Protein AF-A0A4Q2M723-F1 (afdb_monomer)

Nearest PDB structures (foldseek):
  4akr-assembly2_D  TM=3.203E-01  e=2.629E+00  Dictyostelium discoideum AX2

Foldseek 3Di:
DVVVVVVVVVVVVLLVVQVVVLVVVVWDWDQWAAAPDVLQCQQFAAADDPQWGKDWGIWGGWTWDDDPNWTKIKTKTKTFTWDADPVRFIKTFIDIKIKMKTFAPFAFAKKKWDFQLQPPVNRRHDFAQFADADPLAADPRTTIHHQDNVLVVQLRDNQLNVLVVPQDGQWMWIRALRMIMTIRDPDPHPVSRNSRSVSRSSNSVSRDPVRGNPDDSVLRRFSWHFDQDPVGTDTDNPPGPPPQDAPLQQSNVPNSSCVSVDDSMDGGDPVSRDRDDPPDVVNDPDFDWDDDPPDTDGDDDDDD

Sequence (304 aa):
MLFGKRRRAAQARERQSTRETFVARGWRWEDAAPPPDMEISEAAMRARRGHRAIWPTGMSEVASGTAHGYAATAARLVGYEFTTTNTGTPLGRRVETNLVWLRLPQSLPEIRFGDATLPDRADAGVRLPPLDRSPAGPSERWSVEGFIPDFARDLLTPGFVAALETAPERTPVVIRDGVILTYGAESLDVAAVDARLDLLATLLGRVPADAWGRADALVAGTGVSPHMASDGPALRLDERIVERDWKGFGLQKVDWRETPTAQTAVVLKHREAMDVWPTTPDDAPGLSIDLQVGGIAITRPKKR

pLDDT: mean 76.76, std 21.35, range [25.61, 98.31]

Solvent-accessible surface area (backbone atoms only — not comparable to full-atom values): 17054 Å² total; per-residue (Å²): 120,66,67,68,50,52,52,52,54,48,52,52,50,52,51,48,53,35,49,52,52,41,45,74,72,71,26,50,76,35,66,43,38,64,51,65,62,65,56,62,36,33,55,53,41,28,28,86,76,69,94,34,49,31,45,66,44,7,20,18,64,32,39,38,42,75,51,98,90,25,52,30,40,35,31,32,43,32,25,29,31,44,48,60,47,100,84,68,49,41,29,30,38,54,45,74,42,28,36,39,36,33,52,47,96,53,22,41,60,37,36,34,37,43,34,65,71,33,53,77,91,71,58,27,30,58,80,56,52,78,44,86,79,53,96,72,45,68,58,91,55,48,47,50,20,34,83,52,67,67,58,52,60,63,42,45,35,70,68,24,37,57,50,55,70,68,53,66,82,22,48,32,35,37,34,39,52,41,28,41,35,36,31,60,44,96,57,82,44,61,67,57,48,49,57,50,51,53,47,53,50,50,42,59,73,36,50,50,81,84,54,53,60,76,28,57,50,78,51,20,47,45,56,44,49,77,44,80,49,101,89,42,88,40,74,43,77,88,54,38,76,74,64,101,63,62,65,49,65,47,52,71,74,54,54,22,78,46,39,70,72,55,61,70,56,45,84,37,54,71,84,30,70,45,69,68,72,79,77,54,74,84,78,43,100,66,90,70,80,60,84,52,97,88,55,84,62,85,75,80,89,81,89,128

Secondary structure (DSSP, 8-state):
-HHHHHHHHHHHHHHHHHHHHHHHTT-EEEEEEPPP-HHHHHHHS---SSS--EEEEEEEEEEEEEETTEEEEEEEEEEEEEEE-TT--EEEEEEEEEEEEEE-SS----EEEEETTS-TTT--SPPPPBPP--TTS--TTEEEEES-HHHHHHH--HHHHHHHHTSPSS--EEEETTEEEEEEES---HHHHHHHHHHHHHHHTTS-GGGTT-S-TTTTTTT-EEEEETTEEEEEGGG-SS-S----GGGGGS-GGGGGG--SEEE--GGGSS--PPPPGGGSSS---EEETTEEE--PPPP-

Organism: NCBI:txid592376

Structure (mmCIF, N/CA/C/O backbone):
data_AF-A0A4Q2M723-F1
#
_entry.id   AF-A0A4Q2M723-F1
#
loop_
_atom_site.group_PDB
_atom_site.id
_atom_site.type_symbol
_atom_site.label_atom_id
_atom_site.label_alt_id
_atom_site.label_comp_id
_atom_site.label_asym_id
_atom_site.label_entity_id
_atom_site.label_seq_id
_atom_site.pdbx_PDB_ins_code
_atom_site.Cartn_x
_atom_site.Cartn_y
_atom_site.Cartn_z
_atom_site.occupancy
_atom_site.B_iso_or_equiv
_atom_site.auth_seq_id
_atom_site.auth_comp_id
_atom_site.auth_asym_id
_atom_site.auth_atom_id
_atom_site.pdbx_PDB_model_num
ATOM 1 N N . MET A 1 1 ? 34.589 -5.630 -8.370 1.00 57.75 1 MET A N 1
ATOM 2 C CA . MET A 1 1 ? 33.640 -6.757 -8.581 1.00 57.75 1 MET A CA 1
ATOM 3 C C . MET A 1 1 ? 33.318 -7.585 -7.322 1.00 57.75 1 MET A C 1
ATOM 5 O O . MET A 1 1 ? 32.275 -8.229 -7.308 1.00 57.75 1 MET A O 1
ATOM 9 N N . LEU A 1 2 ? 34.144 -7.581 -6.261 1.00 61.16 2 LEU A N 1
ATOM 10 C CA . LEU A 1 2 ? 33.945 -8.425 -5.064 1.00 61.16 2 LEU A CA 1
ATOM 11 C C . LEU A 1 2 ? 32.798 -7.954 -4.137 1.00 61.16 2 LEU A C 1
ATOM 13 O O . LEU A 1 2 ? 32.011 -8.773 -3.665 1.00 61.16 2 LEU A O 1
ATOM 17 N N . PHE A 1 3 ? 32.641 -6.639 -3.942 1.00 59.78 3 PHE A N 1
ATOM 18 C CA . PHE A 1 3 ? 31.601 -6.050 -3.079 1.00 59.78 3 PHE A CA 1
ATOM 19 C C . PHE A 1 3 ? 30.171 -6.320 -3.573 1.00 59.78 3 PHE A C 1
ATOM 21 O O . PHE A 1 3 ? 29.310 -6.717 -2.794 1.00 59.78 3 PHE A O 1
ATOM 28 N N . GLY A 1 4 ? 29.926 -6.209 -4.883 1.00 68.62 4 GLY A N 1
ATOM 29 C CA . GLY A 1 4 ? 28.611 -6.492 -5.472 1.00 68.62 4 GLY A CA 1
ATOM 30 C C . GLY A 1 4 ? 28.227 -7.977 -5.468 1.00 68.62 4 GLY A C 1
ATOM 31 O O . GLY A 1 4 ? 27.044 -8.303 -5.487 1.00 68.62 4 GLY A O 1
ATOM 32 N N . LYS A 1 5 ? 29.200 -8.900 -5.431 1.00 75.69 5 LYS A N 1
ATOM 33 C CA . LYS A 1 5 ? 28.926 -10.336 -5.234 1.00 75.69 5 LYS A CA 1
ATOM 34 C C . LYS A 1 5 ? 28.563 -10.628 -3.775 1.00 75.69 5 LYS A C 1
ATOM 36 O O . LYS A 1 5 ? 27.580 -11.315 -3.531 1.00 75.69 5 LYS A O 1
ATOM 41 N N . ARG A 1 6 ? 29.302 -10.050 -2.818 1.00 75.50 6 ARG A N 1
ATOM 42 C CA . ARG A 1 6 ? 29.025 -10.194 -1.378 1.00 75.50 6 ARG A CA 1
ATOM 43 C C . ARG A 1 6 ? 27.659 -9.627 -0.985 1.00 75.50 6 ARG A C 1
ATOM 45 O O . ARG A 1 6 ? 26.914 -10.311 -0.299 1.00 75.50 6 ARG A O 1
ATOM 52 N N . ARG A 1 7 ? 27.301 -8.435 -1.478 1.00 78.00 7 ARG A N 1
ATOM 53 C CA . ARG A 1 7 ? 25.987 -7.820 -1.220 1.00 78.00 7 ARG A CA 1
ATOM 54 C C . ARG A 1 7 ? 24.831 -8.673 -1.749 1.00 78.00 7 ARG A C 1
ATOM 56 O O . ARG A 1 7 ? 23.881 -8.910 -1.018 1.00 78.00 7 ARG A O 1
ATOM 63 N N . ARG A 1 8 ? 24.940 -9.191 -2.978 1.00 78.31 8 ARG A N 1
ATOM 64 C CA . ARG A 1 8 ? 23.922 -10.087 -3.556 1.00 78.31 8 ARG A CA 1
ATOM 65 C C . ARG A 1 8 ? 23.791 -11.399 -2.785 1.00 78.31 8 ARG A C 1
ATOM 67 O O . ARG A 1 8 ? 22.681 -11.859 -2.563 1.00 78.31 8 ARG A O 1
ATOM 74 N N . ALA A 1 9 ? 24.908 -11.981 -2.345 1.00 81.31 9 ALA A N 1
ATOM 75 C CA . ALA A 1 9 ? 24.884 -13.185 -1.519 1.00 81.31 9 ALA A CA 1
ATOM 76 C C . ALA A 1 9 ? 24.251 -12.935 -0.138 1.00 81.31 9 ALA A C 1
ATOM 78 O O . ALA A 1 9 ? 23.531 -13.794 0.356 1.00 81.31 9 ALA A O 1
ATOM 79 N N . ALA A 1 10 ? 24.493 -11.768 0.470 1.00 83.19 10 ALA A N 1
ATOM 80 C CA . ALA A 1 10 ? 23.855 -11.377 1.726 1.00 83.19 10 ALA A CA 1
ATOM 81 C C . ALA A 1 10 ? 22.336 -11.211 1.558 1.00 83.19 10 ALA A C 1
ATOM 83 O O . ALA A 1 10 ? 21.587 -11.841 2.293 1.00 83.19 10 ALA A O 1
ATOM 84 N N . GLN A 1 11 ? 21.893 -10.481 0.529 1.00 82.81 11 GLN A N 1
ATOM 85 C CA . GLN A 1 11 ? 20.468 -10.320 0.208 1.00 82.81 11 GLN A CA 1
ATOM 86 C C . GLN A 1 11 ? 19.779 -11.660 -0.088 1.00 82.81 11 GLN A C 1
ATOM 88 O O . GLN A 1 11 ? 18.659 -11.891 0.347 1.00 82.81 11 GLN A O 1
ATOM 93 N N . ALA A 1 12 ? 20.454 -12.575 -0.792 1.00 84.75 12 ALA A N 1
ATOM 94 C CA . ALA A 1 12 ? 19.918 -13.910 -1.048 1.00 84.75 12 ALA A CA 1
ATOM 95 C C . ALA A 1 12 ? 19.750 -14.731 0.244 1.00 84.75 12 ALA A C 1
ATOM 97 O O . ALA A 1 12 ? 18.755 -15.435 0.390 1.00 84.75 12 ALA A O 1
ATOM 98 N N . ARG A 1 13 ? 20.697 -14.630 1.189 1.00 87.06 13 ARG A N 1
ATOM 99 C CA . ARG A 1 13 ? 20.597 -15.293 2.501 1.00 87.06 13 ARG A CA 1
ATOM 100 C C . ARG A 1 13 ? 19.489 -14.700 3.360 1.00 87.06 13 ARG A C 1
ATOM 102 O O . ARG A 1 13 ? 18.746 -15.451 3.975 1.00 87.06 13 ARG A O 1
ATOM 109 N N . GLU A 1 14 ? 19.381 -13.378 3.383 1.00 86.25 14 GLU A N 1
ATOM 110 C CA . GLU A 1 14 ? 18.323 -12.667 4.098 1.00 86.25 14 GLU A CA 1
ATOM 111 C C . GLU A 1 14 ? 16.947 -13.074 3.566 1.00 86.25 14 GLU A C 1
ATOM 113 O O . GLU A 1 14 ? 16.116 -13.557 4.327 1.00 86.25 14 GLU A O 1
ATOM 118 N N . ARG A 1 15 ? 16.757 -13.033 2.242 1.00 88.38 15 ARG A N 1
ATOM 119 C CA . ARG A 1 15 ? 15.538 -13.521 1.586 1.00 88.38 15 ARG A CA 1
ATOM 120 C C . ARG A 1 15 ? 15.226 -14.976 1.938 1.00 88.38 15 ARG A C 1
ATOM 122 O O . ARG A 1 15 ? 14.072 -15.301 2.204 1.00 88.38 15 ARG A O 1
ATOM 129 N N . GLN A 1 16 ? 16.232 -15.851 1.930 1.00 91.00 16 GLN A N 1
ATOM 130 C CA . GLN A 1 16 ? 16.051 -17.260 2.282 1.00 91.00 16 GLN A CA 1
ATOM 131 C C . GLN A 1 16 ? 15.599 -17.422 3.743 1.00 91.00 16 GLN A C 1
ATOM 133 O O . GLN A 1 16 ? 14.652 -18.158 4.003 1.00 91.00 16 GLN A O 1
ATOM 138 N N . SER A 1 17 ? 16.208 -16.686 4.676 1.00 91.75 17 SER A N 1
ATOM 139 C CA . SER A 1 17 ? 15.820 -16.690 6.093 1.00 91.75 17 SER A CA 1
ATOM 140 C C . SER A 1 17 ? 14.400 -16.155 6.306 1.00 91.75 17 SER A C 1
ATOM 142 O O . SER A 1 17 ? 13.632 -16.717 7.090 1.00 91.75 17 SER A O 1
ATOM 144 N N . THR A 1 18 ? 14.027 -15.088 5.597 1.00 93.44 18 THR A N 1
ATOM 145 C CA . THR A 1 18 ? 12.671 -14.528 5.616 1.00 93.44 18 THR A CA 1
ATOM 146 C C . THR A 1 18 ? 11.655 -15.553 5.117 1.00 93.44 18 THR A C 1
ATOM 148 O O . THR A 1 18 ? 10.667 -15.828 5.801 1.00 93.44 18 THR A O 1
ATOM 151 N N . ARG A 1 19 ? 11.931 -16.191 3.971 1.00 95.44 19 ARG A N 1
ATOM 152 C CA . ARG A 1 19 ? 11.106 -17.269 3.411 1.00 95.44 19 ARG A CA 1
ATOM 153 C C . ARG A 1 19 ? 10.911 -18.404 4.410 1.00 95.44 19 ARG A C 1
ATOM 155 O O . ARG A 1 19 ? 9.780 -18.815 4.644 1.00 95.44 19 ARG A O 1
ATOM 162 N N . GLU A 1 20 ? 11.998 -18.919 4.980 1.00 95.81 20 GLU A N 1
ATOM 163 C CA . GLU A 1 20 ? 11.953 -20.029 5.939 1.00 95.81 20 GLU A CA 1
ATOM 164 C C . GLU A 1 20 ? 11.085 -19.687 7.150 1.00 95.81 20 GLU A C 1
ATOM 166 O O . GLU A 1 20 ? 10.271 -20.506 7.573 1.00 95.81 20 GLU A O 1
ATOM 171 N N . THR A 1 21 ? 11.184 -18.454 7.648 1.00 95.69 21 THR A N 1
ATOM 172 C CA . THR A 1 21 ? 10.389 -17.994 8.791 1.00 95.69 21 THR A CA 1
ATOM 173 C C . THR A 1 21 ? 8.899 -17.900 8.455 1.00 95.69 21 THR A C 1
ATOM 175 O O . THR A 1 21 ? 8.074 -18.399 9.219 1.00 95.69 21 THR A O 1
ATOM 178 N N . PHE A 1 22 ? 8.527 -17.319 7.309 1.00 96.50 22 PHE A N 1
ATOM 179 C CA . PHE A 1 22 ? 7.120 -17.254 6.893 1.00 96.50 22 PHE A CA 1
ATOM 180 C C . PHE A 1 22 ? 6.529 -18.644 6.644 1.00 96.50 22 PHE A C 1
ATOM 182 O O . PHE A 1 22 ? 5.441 -18.946 7.135 1.00 96.50 22 PHE A O 1
ATOM 189 N N . VAL A 1 23 ? 7.264 -19.523 5.959 1.00 96.75 23 VAL A N 1
ATOM 190 C CA . VAL A 1 23 ? 6.821 -20.903 5.714 1.00 96.75 23 VAL A CA 1
ATOM 191 C C . VAL A 1 23 ? 6.661 -21.672 7.030 1.00 96.75 23 VAL A C 1
ATOM 193 O O . VAL A 1 23 ? 5.662 -22.367 7.206 1.00 96.75 23 VAL A O 1
ATOM 196 N N . ALA A 1 24 ? 7.579 -21.507 7.989 1.00 96.25 24 ALA A N 1
ATOM 197 C CA . ALA A 1 24 ? 7.466 -22.120 9.315 1.00 96.25 24 ALA A CA 1
ATOM 198 C C . ALA A 1 24 ? 6.237 -21.627 10.103 1.00 96.25 24 ALA A C 1
ATOM 200 O O . ALA A 1 24 ? 5.675 -22.376 10.898 1.00 96.25 24 ALA A O 1
ATOM 201 N N . ARG A 1 25 ? 5.783 -20.391 9.851 1.00 94.62 25 ARG A N 1
ATOM 202 C CA . ARG A 1 25 ? 4.540 -19.817 10.399 1.00 94.62 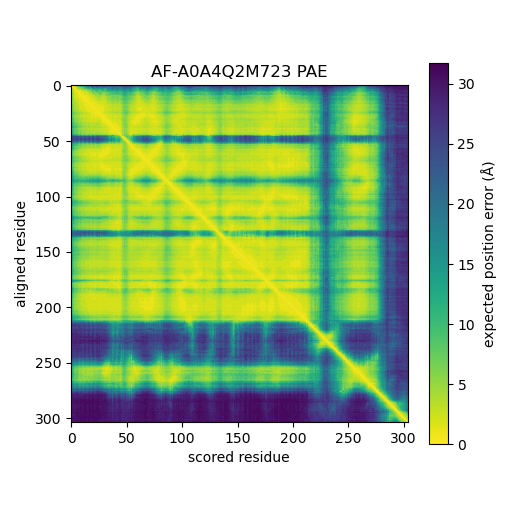25 ARG A CA 1
ATOM 203 C C . ARG A 1 25 ? 3.277 -20.255 9.640 1.00 94.62 25 ARG A C 1
ATOM 205 O O . ARG A 1 25 ? 2.190 -19.773 9.943 1.00 94.62 25 ARG A O 1
ATOM 212 N N . GLY A 1 26 ? 3.401 -21.134 8.644 1.00 96.38 26 GLY A N 1
ATOM 213 C CA . GLY A 1 26 ? 2.284 -21.611 7.827 1.00 96.38 26 GLY A CA 1
ATOM 214 C C . GLY A 1 26 ? 1.837 -20.639 6.732 1.00 96.38 26 GLY A C 1
ATOM 215 O O . GLY A 1 26 ? 0.770 -20.832 6.152 1.00 96.38 26 GLY A O 1
ATOM 216 N N . TRP A 1 27 ? 2.621 -19.599 6.435 1.00 98.00 27 TRP A N 1
ATOM 217 C CA . TRP A 1 27 ? 2.332 -18.692 5.326 1.00 98.00 27 TRP A CA 1
ATOM 218 C C . TRP A 1 27 ? 2.780 -19.306 3.998 1.00 98.00 27 TRP A C 1
ATOM 220 O O . TRP A 1 27 ? 3.786 -20.016 3.915 1.00 98.00 27 TRP A O 1
ATOM 230 N N . ARG A 1 28 ? 2.049 -18.992 2.929 1.00 97.81 28 ARG A N 1
ATOM 231 C CA . ARG A 1 28 ? 2.458 -19.296 1.558 1.00 97.81 28 ARG A CA 1
ATOM 232 C C . ARG A 1 28 ? 3.523 -18.296 1.133 1.00 97.81 28 ARG A C 1
ATOM 234 O O . ARG A 1 28 ? 3.339 -17.095 1.299 1.00 97.81 28 ARG A O 1
ATOM 241 N N . TRP A 1 29 ? 4.601 -18.802 0.544 1.00 97.25 29 TRP A N 1
ATOM 242 C CA . TRP A 1 29 ? 5.652 -17.987 -0.054 1.00 97.25 29 TRP A CA 1
ATOM 243 C C . TRP A 1 29 ? 5.719 -18.215 -1.561 1.00 97.25 29 TRP A C 1
ATOM 245 O O . TRP A 1 29 ? 5.812 -19.360 -2.010 1.00 97.25 29 TRP A O 1
ATOM 255 N N . GLU A 1 30 ? 5.751 -17.131 -2.328 1.00 96.62 30 GLU A N 1
ATOM 256 C CA . GLU A 1 30 ? 5.977 -17.148 -3.768 1.00 96.62 30 GLU A CA 1
ATOM 257 C C . GLU A 1 30 ? 7.141 -16.237 -4.130 1.00 96.62 30 GLU A C 1
ATOM 259 O O . GLU A 1 30 ? 7.221 -15.073 -3.732 1.00 96.62 30 GLU A O 1
ATOM 264 N N . ASP A 1 31 ? 8.067 -16.771 -4.922 1.00 94.25 31 ASP A N 1
ATOM 265 C CA . ASP A 1 31 ? 9.214 -15.990 -5.362 1.00 94.25 31 ASP A CA 1
ATOM 266 C C . ASP A 1 31 ? 8.805 -14.890 -6.348 1.00 94.25 31 ASP A C 1
ATOM 268 O O . ASP A 1 31 ? 9.418 -13.823 -6.314 1.00 94.25 31 ASP A O 1
ATOM 272 N N . ALA A 1 32 ? 7.769 -15.136 -7.156 1.00 94.69 32 ALA A N 1
ATOM 273 C CA . ALA A 1 32 ? 7.156 -14.203 -8.094 1.00 94.69 32 ALA A CA 1
ATOM 274 C C . ALA A 1 32 ? 5.635 -14.404 -8.138 1.00 94.69 32 ALA A C 1
ATOM 276 O O . ALA A 1 32 ? 5.170 -15.541 -8.045 1.00 94.69 32 ALA A O 1
ATOM 277 N N . ALA A 1 33 ? 4.893 -13.324 -8.365 1.00 94.31 33 ALA A N 1
ATOM 278 C CA . ALA A 1 33 ? 3.452 -13.336 -8.607 1.00 94.31 33 ALA A CA 1
ATOM 279 C C . ALA A 1 33 ? 3.081 -12.247 -9.635 1.00 94.31 33 ALA A C 1
ATOM 281 O O . ALA A 1 33 ? 3.858 -11.301 -9.825 1.00 94.31 33 ALA A O 1
ATOM 282 N N . PRO A 1 34 ? 1.918 -12.345 -10.309 1.00 90.00 34 PRO A N 1
ATOM 283 C CA . PRO A 1 34 ? 1.395 -11.238 -11.111 1.00 90.00 34 PRO A CA 1
ATOM 284 C C . PRO A 1 34 ? 1.237 -9.958 -10.267 1.00 90.00 34 PRO A C 1
ATOM 286 O O . PRO A 1 34 ? 1.263 -10.029 -9.035 1.00 90.00 34 PRO A O 1
ATOM 289 N N . PRO A 1 35 ? 1.095 -8.775 -10.894 1.00 87.00 35 PRO A N 1
ATOM 290 C CA . PRO A 1 35 ? 0.785 -7.559 -10.148 1.00 87.00 35 PRO A CA 1
ATOM 291 C C . PRO A 1 35 ? -0.525 -7.749 -9.363 1.00 87.00 35 PRO A C 1
ATOM 293 O O . PRO A 1 35 ? -1.395 -8.498 -9.820 1.00 87.00 35 PRO A O 1
ATOM 296 N N . PRO A 1 36 ? -0.669 -7.112 -8.186 1.00 85.19 36 PRO A N 1
ATOM 297 C CA . PRO A 1 36 ? -1.907 -7.191 -7.428 1.00 85.19 36 PRO A CA 1
ATOM 298 C C . PRO A 1 36 ? -3.018 -6.449 -8.178 1.00 85.19 36 PRO A C 1
ATOM 300 O O . PRO A 1 36 ? -2.753 -5.746 -9.162 1.00 85.19 36 PRO A O 1
ATOM 303 N N . ASP A 1 37 ? -4.243 -6.564 -7.665 1.00 81.00 37 ASP A N 1
ATOM 304 C CA . ASP A 1 37 ? -5.392 -5.793 -8.139 1.00 81.00 37 ASP A CA 1
ATOM 305 C C . ASP A 1 37 ? -5.011 -4.314 -8.322 1.00 81.00 37 ASP A C 1
ATOM 307 O O . ASP A 1 37 ? -4.172 -3.758 -7.594 1.00 81.00 37 ASP A O 1
ATOM 311 N N . MET A 1 38 ? -5.569 -3.689 -9.357 1.00 75.62 38 MET A N 1
ATOM 312 C CA . MET A 1 38 ? -5.108 -2.384 -9.825 1.00 75.62 38 MET A CA 1
ATOM 313 C C . MET A 1 38 ? -5.221 -1.318 -8.731 1.00 75.62 38 MET A C 1
ATOM 315 O O . MET A 1 38 ? -4.374 -0.443 -8.632 1.00 75.62 38 MET A O 1
ATOM 319 N N . GLU A 1 39 ? -6.206 -1.436 -7.859 1.00 78.44 39 GLU A N 1
ATOM 320 C CA . GLU A 1 39 ? -6.482 -0.557 -6.735 1.00 78.44 39 GLU A CA 1
ATOM 321 C C . GLU A 1 39 ? -5.338 -0.582 -5.701 1.00 78.44 39 GLU A C 1
ATOM 323 O O . GLU A 1 39 ? -4.893 0.472 -5.239 1.00 78.44 39 GLU A O 1
ATOM 328 N N . ILE A 1 40 ? -4.778 -1.763 -5.409 1.00 85.88 40 ILE A N 1
ATOM 329 C CA . ILE A 1 40 ? -3.596 -1.937 -4.541 1.00 85.88 40 ILE A CA 1
ATOM 330 C C . ILE A 1 40 ? -2.350 -1.387 -5.240 1.00 85.88 40 ILE A C 1
ATOM 332 O O . ILE A 1 40 ? -1.544 -0.669 -4.640 1.00 85.88 40 ILE A O 1
ATOM 336 N N . SER A 1 41 ? -2.207 -1.712 -6.525 1.00 84.56 41 SER A N 1
ATOM 337 C CA . SER A 1 41 ? -1.121 -1.227 -7.375 1.00 84.56 41 SER A CA 1
ATOM 338 C C . SER A 1 41 ? -1.072 0.303 -7.404 1.00 84.56 41 SER A C 1
ATOM 340 O O . SER A 1 41 ? -0.025 0.894 -7.173 1.00 84.56 41 SER A O 1
ATOM 342 N N . GLU A 1 42 ? -2.208 0.960 -7.618 1.00 80.56 42 GLU A N 1
ATOM 343 C CA . GLU A 1 42 ? -2.336 2.415 -7.669 1.00 80.56 42 GLU A CA 1
ATOM 344 C C . GLU A 1 42 ? -2.097 3.089 -6.324 1.00 80.56 42 GLU A C 1
ATOM 346 O O . GLU A 1 42 ? -1.451 4.138 -6.262 1.00 80.56 42 GLU A O 1
ATOM 351 N N . ALA A 1 43 ? -2.598 2.492 -5.243 1.00 85.12 43 ALA A N 1
ATOM 352 C CA . ALA A 1 43 ? -2.404 3.024 -3.904 1.00 85.12 43 ALA A CA 1
ATOM 353 C C . ALA A 1 43 ? -0.915 3.138 -3.538 1.00 85.12 43 ALA A C 1
ATOM 355 O O . ALA A 1 43 ? -0.533 4.087 -2.858 1.00 85.12 43 ALA A O 1
ATOM 356 N N . ALA A 1 44 ? -0.070 2.216 -4.019 1.00 89.00 44 ALA A N 1
ATOM 357 C CA . ALA A 1 44 ? 1.352 2.165 -3.674 1.00 89.00 44 ALA A CA 1
ATOM 358 C C . ALA A 1 44 ? 2.314 2.628 -4.788 1.00 89.00 44 ALA A C 1
ATOM 360 O O . ALA A 1 44 ? 3.413 3.101 -4.489 1.00 89.00 44 ALA A O 1
ATOM 361 N N . MET A 1 45 ? 1.959 2.453 -6.066 1.00 85.75 45 MET A N 1
ATOM 362 C CA . MET A 1 45 ? 2.879 2.605 -7.198 1.00 85.75 45 MET A CA 1
ATOM 363 C C . MET A 1 45 ? 2.160 2.902 -8.527 1.00 85.75 45 MET A C 1
ATOM 365 O O . MET A 1 45 ? 1.882 2.010 -9.328 1.00 85.75 45 MET A O 1
ATOM 369 N N . ARG A 1 46 ? 1.952 4.189 -8.811 1.00 70.62 46 ARG A N 1
ATOM 370 C CA . ARG A 1 46 ? 1.516 4.690 -10.130 1.00 70.62 46 ARG A CA 1
ATOM 371 C C . ARG A 1 46 ? 2.151 6.026 -10.529 1.00 70.62 46 ARG A C 1
ATOM 373 O O . ARG A 1 46 ? 2.398 6.229 -11.710 1.00 70.62 46 ARG A O 1
ATOM 380 N N . ALA A 1 47 ? 2.425 6.879 -9.537 1.00 58.94 47 ALA A N 1
ATOM 381 C CA . ALA A 1 47 ? 2.946 8.251 -9.564 1.00 58.94 47 ALA A CA 1
ATOM 382 C C . ALA A 1 47 ? 2.388 9.186 -10.659 1.00 58.94 47 ALA A C 1
ATOM 384 O O . ALA A 1 47 ? 2.661 9.060 -11.845 1.00 58.94 47 ALA A O 1
ATOM 385 N N . ARG A 1 48 ? 1.671 10.221 -10.203 1.00 52.50 48 ARG A N 1
ATOM 386 C CA . ARG A 1 48 ? 0.896 11.186 -11.004 1.00 52.50 48 ARG A CA 1
ATOM 387 C C . ARG A 1 48 ? 1.585 12.556 -11.197 1.00 52.50 48 ARG A C 1
ATOM 389 O O . ARG A 1 48 ? 0.930 13.546 -11.504 1.00 52.50 48 ARG A O 1
ATOM 396 N N . ARG A 1 49 ? 2.901 12.669 -10.954 1.00 41.03 49 ARG A N 1
ATOM 397 C CA . ARG A 1 49 ? 3.650 13.941 -11.104 1.00 41.03 49 ARG A CA 1
ATOM 398 C C . ARG A 1 49 ? 4.371 13.998 -12.458 1.00 41.03 49 ARG A C 1
ATOM 400 O O . ARG A 1 49 ? 5.488 13.505 -12.601 1.00 41.03 49 ARG A O 1
ATOM 407 N N . GLY A 1 50 ? 3.751 14.671 -13.429 1.00 47.59 50 GLY A N 1
ATOM 408 C CA . GLY A 1 50 ? 4.295 14.867 -14.780 1.00 47.59 50 GLY A CA 1
ATOM 409 C C . GLY A 1 50 ? 4.206 13.613 -15.659 1.00 47.59 50 GLY A C 1
ATOM 410 O O . GLY A 1 50 ? 3.539 12.651 -15.307 1.00 47.59 50 GLY A O 1
ATOM 411 N N . HIS A 1 51 ? 4.901 13.609 -16.801 1.00 49.38 51 HIS A N 1
ATOM 412 C CA . HIS A 1 51 ? 4.901 12.523 -17.803 1.00 49.38 51 HIS A CA 1
ATOM 413 C C . HIS A 1 51 ? 5.569 11.200 -17.342 1.00 49.38 51 HIS A C 1
ATOM 415 O O . HIS A 1 51 ? 6.190 10.512 -18.150 1.00 49.38 51 HIS A O 1
ATOM 421 N N . ARG A 1 52 ? 5.532 10.858 -16.048 1.00 63.66 52 ARG A N 1
ATOM 422 C CA . ARG A 1 52 ? 6.278 9.736 -15.452 1.00 63.66 52 ARG A CA 1
ATOM 423 C C . ARG A 1 52 ? 5.357 8.678 -14.856 1.00 63.66 52 ARG A C 1
ATOM 425 O O . ARG A 1 52 ? 5.416 8.391 -13.665 1.00 63.66 52 ARG A O 1
ATOM 432 N N . ALA A 1 53 ? 4.516 8.097 -15.703 1.00 71.88 53 ALA A N 1
ATOM 433 C CA . ALA A 1 53 ? 3.692 6.965 -15.313 1.00 71.88 53 ALA A CA 1
ATOM 434 C C . ALA A 1 53 ? 4.570 5.776 -14.884 1.00 71.88 53 ALA A C 1
ATOM 436 O O . ALA A 1 53 ? 5.561 5.451 -15.552 1.00 71.88 53 ALA A O 1
ATOM 437 N N . ILE A 1 54 ? 4.203 5.132 -13.774 1.00 78.75 54 ILE A N 1
ATOM 438 C CA . ILE A 1 54 ? 4.817 3.888 -13.305 1.00 78.75 54 ILE A CA 1
ATOM 439 C C . ILE A 1 54 ? 3.849 2.742 -13.556 1.00 78.75 54 ILE A C 1
ATOM 441 O O . ILE A 1 54 ? 2.703 2.788 -13.116 1.00 78.75 54 ILE A O 1
ATOM 445 N N . TRP A 1 55 ? 4.340 1.687 -14.203 1.00 79.62 55 TRP A N 1
ATOM 446 C CA . TRP A 1 55 ? 3.545 0.491 -14.466 1.00 79.62 55 TRP A CA 1
ATOM 447 C C . TRP A 1 55 ? 4.038 -0.704 -13.674 1.00 79.62 55 TRP A C 1
ATOM 449 O O . TRP A 1 55 ? 5.139 -1.193 -13.950 1.00 79.62 55 TRP A O 1
ATOM 459 N N . PRO A 1 56 ? 3.237 -1.196 -12.718 1.00 85.88 56 PRO A N 1
ATOM 460 C CA . PRO A 1 56 ? 3.496 -2.462 -12.062 1.00 85.88 56 PRO A CA 1
ATOM 461 C C . PRO A 1 56 ? 3.497 -3.611 -13.066 1.00 85.88 56 PRO A C 1
ATOM 463 O O . PRO A 1 56 ? 2.626 -3.723 -13.924 1.00 85.88 56 PRO A O 1
ATOM 466 N N . THR A 1 57 ? 4.505 -4.464 -12.951 1.00 87.06 57 THR A N 1
ATOM 467 C CA . THR A 1 57 ? 4.710 -5.621 -13.839 1.00 87.06 57 THR A CA 1
ATOM 468 C C . THR A 1 57 ? 4.588 -6.938 -13.098 1.00 87.06 57 THR A C 1
ATOM 470 O O . THR A 1 57 ? 4.263 -7.948 -13.707 1.00 87.06 57 THR A O 1
ATOM 473 N N . GLY A 1 58 ? 4.805 -6.935 -11.785 1.00 91.38 58 GLY A N 1
ATOM 474 C CA . GLY A 1 58 ? 4.650 -8.113 -10.951 1.00 91.38 58 GLY A CA 1
ATOM 475 C C . GLY A 1 58 ? 5.055 -7.847 -9.514 1.00 91.38 58 GLY A C 1
ATOM 476 O O . GLY A 1 58 ? 5.491 -6.748 -9.153 1.00 91.38 58 GLY A O 1
ATOM 477 N N . MET A 1 59 ? 4.941 -8.889 -8.707 1.00 95.62 59 MET A N 1
ATOM 478 C CA . MET A 1 59 ? 5.420 -8.911 -7.337 1.00 95.62 59 MET A CA 1
ATOM 479 C C . MET A 1 59 ? 6.536 -9.939 -7.176 1.00 95.62 59 MET A C 1
ATOM 481 O O . MET A 1 59 ? 6.599 -10.940 -7.888 1.00 95.62 59 MET A O 1
ATOM 485 N N . SER A 1 60 ? 7.417 -9.693 -6.213 1.00 95.31 60 SER A N 1
ATOM 486 C CA . SER A 1 60 ? 8.413 -10.660 -5.743 1.00 95.31 60 SER A CA 1
ATOM 487 C C . SER A 1 60 ? 8.375 -10.764 -4.227 1.00 95.31 60 SER A C 1
ATOM 489 O O . SER A 1 60 ? 7.885 -9.846 -3.572 1.00 95.31 60 SER A O 1
ATOM 491 N N . GLU A 1 61 ? 8.923 -11.857 -3.687 1.00 95.44 61 GLU A N 1
ATOM 492 C CA . GLU A 1 61 ? 8.995 -12.082 -2.232 1.00 95.44 61 GLU A CA 1
ATOM 493 C C . GLU A 1 61 ? 7.600 -11.985 -1.589 1.00 95.44 61 GLU A C 1
ATOM 495 O O . GLU A 1 61 ? 7.387 -11.240 -0.635 1.00 95.44 61 GLU A O 1
ATOM 500 N N . VAL A 1 62 ? 6.630 -12.692 -2.178 1.00 97.44 62 VAL A N 1
ATOM 501 C CA . VAL A 1 62 ? 5.223 -12.615 -1.782 1.00 97.44 62 VAL A CA 1
ATOM 502 C C . VAL A 1 62 ? 4.969 -13.609 -0.662 1.00 97.44 62 VAL A C 1
ATOM 504 O O . VAL A 1 62 ? 5.066 -14.818 -0.864 1.00 97.44 62 VAL A O 1
ATOM 507 N N . ALA A 1 63 ? 4.631 -13.096 0.513 1.00 97.94 63 ALA A N 1
ATOM 508 C CA . ALA A 1 63 ? 4.214 -13.878 1.662 1.00 97.94 63 ALA A CA 1
ATOM 509 C C . ALA A 1 63 ? 2.725 -13.628 1.925 1.00 97.94 63 ALA A C 1
ATOM 511 O O . ALA A 1 63 ? 2.339 -12.501 2.229 1.00 97.94 63 ALA A O 1
ATOM 512 N N . SER A 1 64 ? 1.896 -14.669 1.846 1.00 97.94 64 SER A N 1
ATOM 513 C CA . SER A 1 64 ? 0.451 -14.589 2.097 1.00 97.94 64 SER A CA 1
ATOM 514 C C . SER A 1 64 ? 0.033 -15.552 3.202 1.00 97.94 64 SER A C 1
ATOM 516 O O . SER A 1 64 ? 0.416 -16.722 3.200 1.00 97.94 64 SER A O 1
ATOM 518 N N . GLY A 1 65 ? -0.789 -15.082 4.133 1.00 97.62 65 GLY A N 1
ATOM 519 C CA . GLY A 1 65 ? -1.233 -15.879 5.272 1.00 97.62 65 GLY A CA 1
ATOM 520 C C . GLY A 1 65 ? -2.297 -15.167 6.093 1.00 97.62 65 GLY A C 1
ATOM 521 O O . GLY A 1 65 ? -3.107 -14.407 5.561 1.00 97.62 65 GLY A O 1
ATOM 522 N N . THR A 1 66 ? -2.292 -15.415 7.399 1.00 97.50 66 THR A N 1
ATOM 523 C CA . THR A 1 66 ? -3.207 -14.771 8.346 1.00 97.50 66 THR A CA 1
ATOM 524 C C . THR A 1 66 ? -2.409 -14.064 9.435 1.00 97.50 66 THR A C 1
ATOM 526 O O . THR A 1 66 ? -1.503 -14.656 10.020 1.00 97.50 66 THR A O 1
ATOM 529 N N . ALA A 1 67 ? -2.765 -12.811 9.718 1.00 96.44 67 ALA A N 1
ATOM 530 C CA . ALA A 1 67 ? -2.200 -11.997 10.792 1.00 96.44 67 ALA A CA 1
ATOM 531 C C . ALA A 1 67 ? -3.336 -11.316 11.558 1.00 96.44 67 ALA A C 1
ATOM 533 O O . ALA A 1 67 ? -4.223 -10.732 10.942 1.00 96.44 67 ALA A O 1
ATOM 534 N N . HIS A 1 68 ? -3.337 -11.406 12.891 1.00 96.62 68 HIS A N 1
ATOM 535 C CA . HIS A 1 68 ? -4.368 -10.792 13.749 1.00 96.62 68 HIS A CA 1
ATOM 536 C C . HIS A 1 68 ? -5.819 -11.142 13.358 1.00 96.62 68 HIS A C 1
ATOM 538 O O . HIS A 1 68 ? -6.727 -10.343 13.559 1.00 96.62 68 HIS A O 1
ATOM 544 N N . GLY A 1 69 ? -6.043 -12.328 12.780 1.00 95.75 69 GLY A N 1
ATOM 545 C CA . GLY A 1 69 ? -7.360 -12.761 12.294 1.00 95.75 69 GLY A CA 1
ATOM 546 C C . GLY A 1 69 ? -7.741 -12.262 10.893 1.00 95.75 69 GLY A C 1
ATOM 547 O O . GLY A 1 69 ? -8.797 -12.642 10.396 1.00 95.75 69 GLY A O 1
ATOM 548 N N . TYR A 1 70 ? -6.888 -11.480 10.228 1.00 97.12 70 TYR A N 1
ATOM 549 C CA . TYR A 1 70 ? -7.106 -10.974 8.872 1.00 97.12 70 TYR A CA 1
ATOM 550 C C . TYR A 1 70 ? -6.282 -11.746 7.845 1.00 97.12 70 TYR A C 1
ATOM 552 O O . TYR A 1 70 ? -5.147 -12.148 8.115 1.00 97.12 70 TYR A O 1
ATOM 560 N N . ALA A 1 71 ? -6.825 -11.912 6.637 1.00 97.31 71 ALA A N 1
ATOM 561 C CA . ALA A 1 71 ? -6.023 -12.347 5.499 1.00 97.31 71 ALA A CA 1
ATOM 562 C C . ALA A 1 71 ? -5.001 -11.254 5.165 1.00 97.31 71 ALA A C 1
ATOM 564 O O . ALA A 1 71 ? -5.371 -10.097 4.958 1.00 97.31 71 ALA A O 1
ATOM 565 N N . ALA A 1 72 ? -3.729 -11.629 5.130 1.00 98.00 72 ALA A N 1
ATOM 566 C CA . ALA A 1 72 ? -2.605 -10.715 5.041 1.00 98.00 72 ALA A CA 1
ATOM 567 C C . ALA A 1 72 ? -1.723 -11.058 3.845 1.00 98.00 72 ALA A C 1
ATOM 569 O O . ALA A 1 72 ? -1.579 -12.227 3.471 1.00 98.00 72 ALA A O 1
ATOM 570 N N . THR A 1 73 ? -1.102 -10.048 3.244 1.00 98.12 73 THR A N 1
ATOM 571 C CA . THR A 1 73 ? -0.021 -10.257 2.282 1.00 98.12 73 THR A CA 1
ATOM 572 C C . THR A 1 73 ? 1.053 -9.189 2.435 1.00 98.12 73 THR A C 1
ATOM 574 O O . THR A 1 73 ? 0.756 -8.015 2.644 1.00 98.12 73 THR A O 1
ATOM 577 N N . ALA A 1 74 ? 2.305 -9.619 2.338 1.00 97.81 74 ALA A N 1
ATOM 578 C CA . ALA A 1 74 ? 3.478 -8.770 2.224 1.00 97.81 74 ALA A CA 1
ATOM 579 C C . ALA A 1 74 ? 4.190 -9.108 0.914 1.00 97.81 74 ALA A C 1
ATOM 581 O O . ALA A 1 74 ? 4.324 -10.282 0.570 1.00 97.81 74 ALA A O 1
ATOM 582 N N . ALA A 1 75 ? 4.615 -8.098 0.166 1.00 96.94 75 ALA A N 1
ATOM 583 C CA . ALA A 1 75 ? 5.267 -8.299 -1.120 1.00 96.94 75 ALA A CA 1
ATOM 584 C C . ALA A 1 75 ? 6.169 -7.121 -1.475 1.00 96.94 75 ALA A C 1
ATOM 586 O O . ALA A 1 75 ? 6.021 -6.016 -0.948 1.00 96.94 75 ALA A O 1
ATOM 587 N N . ARG A 1 76 ? 7.072 -7.336 -2.432 1.00 95.81 76 ARG A N 1
ATOM 588 C CA . ARG A 1 76 ? 7.732 -6.253 -3.163 1.00 95.81 76 ARG A CA 1
ATOM 589 C C . ARG A 1 76 ? 7.032 -6.069 -4.495 1.00 95.81 76 ARG A C 1
ATOM 591 O O . ARG A 1 76 ? 7.143 -6.934 -5.365 1.00 95.81 76 ARG A O 1
ATOM 598 N N . LEU A 1 77 ? 6.359 -4.938 -4.668 1.00 94.12 77 LEU A N 1
ATOM 599 C CA . LEU A 1 77 ? 5.803 -4.537 -5.954 1.00 94.12 77 LEU A CA 1
ATOM 600 C C . LEU A 1 77 ? 6.918 -3.969 -6.820 1.00 94.12 77 LEU A C 1
ATOM 602 O O . LEU A 1 77 ? 7.724 -3.158 -6.359 1.00 94.12 77 LEU A O 1
ATOM 606 N N . VAL A 1 78 ? 6.962 -4.408 -8.073 1.00 92.31 78 VAL A N 1
ATOM 607 C CA . VAL A 1 78 ? 7.966 -3.983 -9.043 1.00 92.31 78 VAL A CA 1
ATOM 608 C C . VAL A 1 78 ? 7.269 -3.457 -10.282 1.00 92.31 78 VAL A C 1
ATOM 610 O O . VAL A 1 78 ? 6.409 -4.115 -10.875 1.00 92.31 78 VAL A O 1
ATOM 613 N N . GLY A 1 79 ? 7.696 -2.279 -10.710 1.00 89.06 79 GLY A N 1
ATOM 614 C CA . GLY A 1 79 ? 7.213 -1.637 -11.915 1.00 89.06 79 GLY A CA 1
ATOM 615 C C . GLY A 1 79 ? 8.305 -0.879 -12.647 1.00 89.06 79 GLY A C 1
ATOM 616 O O . GLY A 1 79 ? 9.477 -0.901 -12.266 1.00 89.06 79 GLY A O 1
ATOM 617 N N . TYR A 1 80 ? 7.906 -0.200 -13.714 1.00 86.31 80 TYR A N 1
ATOM 618 C CA . TYR A 1 80 ? 8.797 0.629 -14.512 1.00 86.31 80 TYR A CA 1
ATOM 619 C C . TYR A 1 80 ? 8.233 2.039 -14.661 1.00 86.31 80 TYR A C 1
ATOM 621 O O . TYR A 1 80 ? 7.137 2.214 -15.184 1.00 86.31 80 TYR A O 1
ATOM 629 N N . GLU A 1 81 ? 9.004 3.028 -14.215 1.00 85.00 81 GLU A N 1
ATOM 630 C CA . GLU A 1 81 ? 8.779 4.450 -14.472 1.00 85.00 81 GLU A CA 1
ATOM 631 C C . GLU A 1 81 ? 9.180 4.765 -15.913 1.00 85.00 81 GLU A C 1
ATOM 633 O O . GLU A 1 81 ? 10.301 4.459 -16.339 1.00 85.00 81 GLU A O 1
ATOM 638 N N . PHE A 1 82 ? 8.282 5.392 -16.668 1.00 80.62 82 PHE A N 1
ATOM 639 C CA . PHE A 1 82 ? 8.616 5.893 -17.992 1.00 80.62 82 PHE A CA 1
ATOM 640 C C . PHE A 1 82 ? 9.657 7.015 -17.920 1.00 80.62 82 PHE A C 1
ATOM 642 O O . PHE A 1 82 ? 9.524 7.990 -17.178 1.00 80.62 82 PHE A O 1
ATOM 649 N N . THR A 1 83 ? 10.694 6.902 -18.742 1.00 80.31 83 THR A N 1
ATOM 650 C CA . THR A 1 83 ? 11.710 7.934 -18.919 1.00 80.31 83 THR A CA 1
ATOM 651 C C . THR A 1 83 ? 12.288 7.891 -20.335 1.00 80.31 83 THR A C 1
ATOM 653 O O . THR A 1 83 ? 11.976 7.013 -21.140 1.00 80.31 83 THR A O 1
ATOM 656 N N . THR A 1 84 ? 13.156 8.844 -20.654 1.00 81.19 84 THR A N 1
ATOM 657 C CA . THR A 1 84 ? 13.884 8.899 -21.922 1.00 81.19 84 THR A CA 1
ATOM 658 C C . THR A 1 84 ? 15.371 9.056 -21.653 1.00 81.19 84 THR A C 1
ATOM 660 O O . THR A 1 84 ? 15.775 9.773 -20.738 1.00 81.19 84 THR A O 1
ATOM 663 N N . THR A 1 85 ? 16.209 8.418 -22.466 1.00 81.12 85 THR A N 1
ATOM 664 C CA . THR A 1 85 ? 17.651 8.705 -22.470 1.00 81.12 85 THR A CA 1
ATOM 665 C C . THR A 1 85 ? 17.920 10.142 -22.938 1.00 81.12 85 THR A C 1
ATOM 667 O O . THR A 1 85 ? 17.059 10.783 -23.541 1.00 81.12 85 THR A O 1
ATOM 670 N N . ASN A 1 86 ? 19.156 10.628 -22.767 1.00 81.19 86 ASN A N 1
ATOM 671 C CA . ASN A 1 86 ? 19.592 11.923 -23.320 1.00 81.19 86 ASN A CA 1
ATOM 672 C C . ASN A 1 86 ? 19.442 12.011 -24.853 1.00 81.19 86 ASN A C 1
ATOM 674 O O . ASN A 1 86 ? 19.394 13.103 -25.405 1.00 81.19 86 ASN A O 1
ATOM 678 N N . THR A 1 87 ? 19.372 10.867 -25.541 1.00 82.81 87 THR A N 1
ATOM 679 C CA . THR A 1 87 ? 19.154 10.756 -26.992 1.00 82.81 87 THR A CA 1
ATOM 680 C C . THR A 1 87 ? 17.672 10.620 -27.371 1.00 82.81 87 THR A C 1
ATOM 682 O O . THR A 1 87 ? 17.367 10.342 -28.527 1.00 82.81 87 THR A O 1
ATOM 685 N N . GLY A 1 88 ? 16.746 10.764 -26.415 1.00 80.31 88 GLY A N 1
ATOM 686 C CA . GLY A 1 88 ? 15.300 10.661 -26.638 1.00 80.31 88 GLY A CA 1
ATOM 687 C C . GLY A 1 88 ? 14.777 9.230 -26.793 1.00 80.31 88 GLY A C 1
ATOM 688 O O . GLY A 1 88 ? 13.639 9.038 -27.211 1.00 80.31 88 GLY A O 1
ATOM 689 N N . THR A 1 89 ? 15.583 8.208 -26.478 1.00 83.25 89 THR A N 1
ATOM 690 C CA . THR A 1 89 ? 15.145 6.807 -26.569 1.00 83.25 89 THR A CA 1
ATOM 691 C C . THR A 1 89 ? 14.234 6.463 -25.387 1.00 83.25 89 THR A C 1
ATOM 693 O O . THR A 1 89 ? 14.673 6.624 -24.244 1.00 83.25 89 THR A O 1
ATOM 696 N N . PRO A 1 90 ? 13.005 5.971 -25.630 1.00 81.25 90 PRO A N 1
ATOM 697 C CA . PRO A 1 90 ? 12.095 5.556 -24.568 1.00 81.25 90 PRO A CA 1
ATOM 698 C C . PRO A 1 90 ? 12.649 4.408 -23.713 1.00 81.25 90 PRO A C 1
ATOM 700 O O . PRO A 1 90 ? 13.192 3.423 -24.224 1.00 81.25 90 PRO A O 1
ATOM 703 N N . LEU A 1 91 ? 12.487 4.528 -22.399 1.00 83.50 91 LEU A N 1
ATOM 704 C CA . LEU A 1 91 ? 13.040 3.618 -21.405 1.00 83.50 91 LEU A CA 1
ATOM 705 C C . LEU A 1 91 ? 12.037 3.425 -20.264 1.00 83.50 91 LEU A C 1
ATOM 707 O O . LEU A 1 91 ? 11.476 4.388 -19.756 1.00 83.50 91 LEU A O 1
ATOM 711 N N . GLY A 1 92 ? 11.858 2.189 -19.813 1.00 83.94 92 GLY A N 1
ATOM 712 C CA . GLY A 1 92 ? 11.294 1.913 -18.496 1.00 83.94 92 GLY A CA 1
ATOM 713 C C . GLY A 1 92 ? 12.426 1.806 -17.483 1.00 83.94 92 GLY A C 1
ATOM 714 O O . GLY A 1 92 ? 13.291 0.943 -17.639 1.00 83.94 92 GLY A O 1
ATOM 715 N N . ARG A 1 93 ? 12.440 2.637 -16.441 1.00 87.19 93 ARG A N 1
ATOM 716 C CA . ARG A 1 93 ? 13.367 2.514 -15.308 1.00 8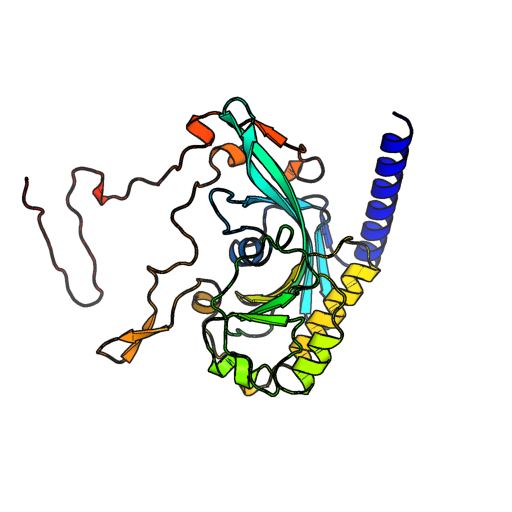7.19 93 ARG A CA 1
ATOM 717 C C . ARG A 1 93 ? 12.693 1.748 -14.181 1.00 87.19 93 ARG A C 1
ATOM 719 O O . ARG A 1 93 ? 11.617 2.133 -13.745 1.00 87.19 93 ARG A O 1
ATOM 726 N N . ARG A 1 94 ? 13.327 0.683 -13.692 1.00 88.75 94 ARG A N 1
ATOM 727 C CA . ARG A 1 94 ? 12.765 -0.131 -12.612 1.00 88.75 94 ARG A CA 1
ATOM 728 C C . ARG A 1 94 ? 12.565 0.711 -11.350 1.00 88.75 94 ARG A C 1
ATOM 730 O O . ARG A 1 94 ? 13.494 1.386 -10.903 1.00 88.75 94 ARG A O 1
ATOM 737 N N . VAL A 1 95 ? 11.375 0.597 -10.775 1.00 89.06 95 VAL A N 1
ATOM 738 C CA . VAL A 1 95 ? 10.985 1.130 -9.469 1.00 89.06 95 VAL A CA 1
ATOM 739 C C . VAL A 1 95 ? 10.407 -0.016 -8.649 1.00 89.06 95 VAL A C 1
ATOM 741 O O . VAL A 1 95 ? 9.791 -0.936 -9.186 1.00 89.06 95 VAL A O 1
ATOM 744 N N . GLU A 1 96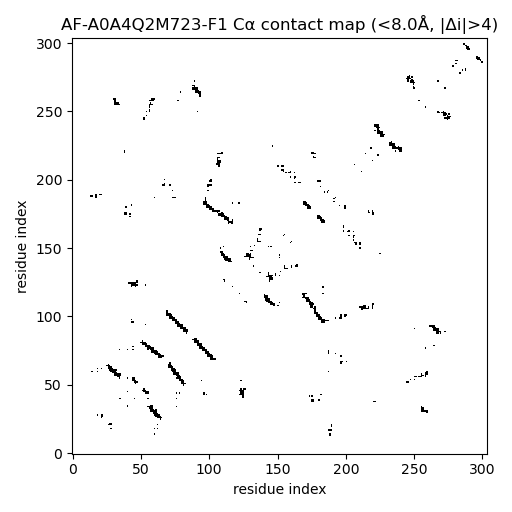 ? 10.638 0.016 -7.344 1.00 92.19 96 GLU A N 1
ATOM 745 C CA . GLU A 1 96 ? 10.132 -0.989 -6.419 1.00 92.19 96 GLU A CA 1
ATOM 746 C C . GLU A 1 96 ? 9.657 -0.340 -5.125 1.00 92.19 96 GLU A C 1
ATOM 748 O O . GLU A 1 96 ? 10.186 0.691 -4.708 1.00 92.19 96 GLU A O 1
ATOM 753 N N . THR A 1 97 ? 8.651 -0.946 -4.505 1.00 93.12 97 THR A N 1
ATOM 754 C CA . THR A 1 97 ? 8.192 -0.579 -3.167 1.00 93.12 97 THR A CA 1
ATOM 755 C C . THR A 1 97 ? 7.794 -1.838 -2.417 1.00 93.12 97 THR A C 1
ATOM 757 O O . THR A 1 97 ? 7.217 -2.766 -2.989 1.00 93.12 97 THR A O 1
ATOM 760 N N . ASN A 1 98 ? 8.138 -1.885 -1.138 1.00 94.94 98 ASN A N 1
ATOM 761 C CA . ASN A 1 98 ? 7.697 -2.940 -0.243 1.00 94.94 98 ASN A CA 1
ATOM 762 C C . ASN A 1 98 ? 6.327 -2.537 0.304 1.00 94.94 98 ASN A C 1
ATOM 764 O O . ASN A 1 98 ? 6.166 -1.405 0.767 1.00 94.94 98 ASN A O 1
ATOM 768 N N . LEU A 1 99 ? 5.357 -3.444 0.233 1.00 94.62 99 LEU A N 1
ATOM 769 C CA . LEU A 1 99 ? 3.988 -3.215 0.673 1.00 94.62 99 LEU A CA 1
ATOM 770 C C . LEU A 1 99 ? 3.488 -4.362 1.544 1.00 94.62 99 LEU A C 1
ATOM 772 O O . LEU A 1 99 ? 3.858 -5.521 1.358 1.00 94.62 99 LEU A O 1
ATOM 776 N N . VAL A 1 100 ? 2.614 -4.009 2.477 1.00 97.38 100 VAL A N 1
ATOM 777 C CA . VAL A 1 100 ? 1.911 -4.931 3.365 1.00 97.38 100 VAL A CA 1
ATOM 778 C C . VAL A 1 100 ? 0.448 -4.523 3.379 1.00 97.38 100 VAL A C 1
ATOM 780 O O . VAL A 1 100 ? 0.151 -3.333 3.486 1.00 97.38 100 VAL A O 1
ATOM 783 N N . TRP A 1 101 ? -0.464 -5.483 3.267 1.00 97.75 101 TRP A N 1
ATOM 784 C CA . TRP A 1 101 ? -1.894 -5.209 3.328 1.00 97.75 101 TRP A CA 1
ATOM 785 C C . TRP A 1 101 ? -2.684 -6.303 4.037 1.00 97.75 101 TRP A C 1
ATOM 787 O O . TRP A 1 101 ? -2.303 -7.477 4.042 1.00 97.75 101 TRP A O 1
ATOM 797 N N . LEU A 1 102 ? -3.810 -5.890 4.616 1.00 98.25 102 LEU A N 1
ATOM 798 C CA . LEU A 1 102 ? -4.820 -6.746 5.226 1.00 98.25 102 LEU A CA 1
ATOM 799 C C . LEU A 1 102 ? -6.131 -6.617 4.449 1.00 98.25 102 LEU A C 1
ATOM 801 O O . LEU A 1 102 ? -6.522 -5.511 4.070 1.00 98.25 102 LEU A O 1
ATOM 805 N N . ARG A 1 103 ? -6.837 -7.733 4.244 1.00 94.88 103 ARG A N 1
ATOM 806 C CA . ARG A 1 103 ? -8.228 -7.705 3.773 1.00 94.88 103 ARG A CA 1
ATOM 807 C C . ARG A 1 103 ? -9.133 -7.201 4.897 1.00 94.88 103 ARG A C 1
ATOM 809 O O . ARG A 1 103 ? -9.042 -7.671 6.032 1.00 94.88 103 ARG A O 1
ATOM 816 N N . LEU A 1 104 ? -10.003 -6.255 4.567 1.00 91.81 104 LEU A N 1
ATOM 817 C CA . LEU A 1 104 ? -10.987 -5.711 5.489 1.00 91.81 104 LEU A CA 1
ATOM 818 C C . LEU A 1 104 ? -12.142 -6.700 5.700 1.00 91.81 104 LEU A C 1
ATOM 820 O O . LEU A 1 104 ? -12.528 -7.404 4.765 1.00 91.81 104 LEU A O 1
ATOM 824 N N . PRO A 1 105 ? -12.735 -6.733 6.904 1.00 86.81 105 PRO A N 1
ATOM 825 C CA . PRO A 1 105 ? -13.904 -7.562 7.184 1.00 86.81 105 PRO A CA 1
ATOM 826 C C . PRO A 1 105 ? -15.179 -7.013 6.526 1.00 86.81 105 PRO A C 1
ATOM 828 O O . PRO A 1 105 ? -16.093 -7.777 6.229 1.00 86.81 105 PRO A O 1
ATOM 831 N N . GLN A 1 106 ? -15.248 -5.696 6.315 1.00 84.62 106 GLN A N 1
ATOM 832 C CA . GLN A 1 106 ? -16.340 -4.985 5.653 1.00 84.62 106 GLN A CA 1
ATOM 833 C C . GLN A 1 106 ? -15.775 -3.778 4.898 1.00 84.62 106 GLN A C 1
ATOM 835 O O . GLN A 1 106 ? -14.635 -3.370 5.122 1.00 84.62 106 GLN A O 1
ATOM 840 N N . SER A 1 107 ? -16.560 -3.200 3.997 1.00 83.50 107 SER A N 1
ATOM 841 C CA . SER A 1 107 ? -16.138 -2.035 3.226 1.00 83.50 107 SER A CA 1
ATOM 842 C C . SER A 1 107 ? -15.969 -0.787 4.099 1.00 83.50 107 SER A C 1
ATOM 844 O O . SER A 1 107 ? -16.707 -0.562 5.061 1.00 83.50 107 SER A O 1
ATOM 846 N N . LEU A 1 108 ? -14.999 0.045 3.722 1.00 86.44 108 LEU A N 1
ATOM 847 C CA . LEU A 1 108 ? -14.766 1.385 4.254 1.00 86.44 108 LEU A CA 1
ATOM 848 C C . LEU A 1 108 ? -14.564 2.350 3.079 1.00 86.44 108 LEU A C 1
ATOM 850 O O . LEU A 1 108 ? -14.053 1.920 2.040 1.00 86.44 108 LEU A O 1
ATOM 854 N N . PRO A 1 109 ? -14.943 3.632 3.217 1.00 84.06 109 PRO A N 1
ATOM 855 C CA . PRO A 1 109 ? -14.605 4.642 2.224 1.00 84.06 109 PRO A CA 1
ATOM 856 C C . PRO A 1 109 ? -13.094 4.805 2.019 1.00 84.06 109 PRO A C 1
ATOM 858 O O . PRO A 1 109 ? -12.297 4.573 2.930 1.00 84.06 109 PRO A O 1
ATOM 861 N N . GLU A 1 110 ? -12.714 5.244 0.819 1.00 85.88 110 GLU A N 1
ATOM 862 C CA . GLU A 1 110 ? -11.313 5.461 0.464 1.00 85.88 110 GLU A CA 1
ATOM 863 C C . GLU A 1 110 ? -10.715 6.635 1.250 1.00 85.88 110 GLU A C 1
ATOM 865 O O . GLU A 1 110 ? -11.262 7.745 1.258 1.00 85.88 110 GLU A O 1
ATOM 870 N N . ILE A 1 111 ? -9.576 6.394 1.896 1.00 90.62 111 ILE A N 1
ATOM 871 C CA . ILE A 1 111 ? -8.804 7.427 2.585 1.00 90.62 111 ILE A CA 1
ATOM 872 C C . ILE A 1 111 ? -7.322 7.066 2.583 1.00 90.62 111 ILE A C 1
ATOM 874 O O . ILE A 1 111 ? -6.932 5.901 2.685 1.00 90.62 111 ILE A O 1
ATOM 878 N N . ARG A 1 112 ? -6.482 8.088 2.493 1.00 93.31 112 ARG A N 1
ATOM 879 C CA . ARG A 1 112 ? -5.033 7.987 2.501 1.00 93.31 112 ARG A CA 1
ATOM 880 C C . ARG A 1 112 ? -4.449 8.889 3.578 1.00 93.31 112 ARG A C 1
ATOM 882 O O . ARG A 1 112 ? -4.775 10.070 3.673 1.00 93.31 112 ARG A O 1
ATOM 889 N N . PHE A 1 113 ? -3.522 8.321 4.335 1.00 96.12 113 PHE A N 1
ATOM 890 C CA . PHE A 1 113 ? -2.651 9.012 5.270 1.00 96.12 113 PHE A CA 1
ATOM 891 C C . PHE A 1 113 ? -1.250 9.067 4.663 1.00 96.12 113 PHE A C 1
ATOM 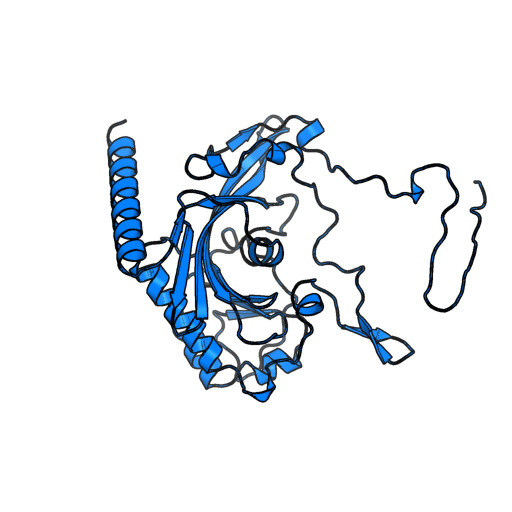893 O O . PHE A 1 113 ? -0.516 8.076 4.680 1.00 96.12 113 PHE A O 1
ATOM 900 N N . GLY A 1 114 ? -0.894 10.199 4.056 1.00 94.25 114 GLY A N 1
ATOM 901 C CA . GLY A 1 114 ? 0.448 10.404 3.514 1.00 94.25 114 GLY A CA 1
ATOM 902 C C . GLY A 1 114 ? 1.441 10.690 4.634 1.00 94.25 114 GLY A C 1
ATOM 903 O O . GLY A 1 114 ? 1.127 11.437 5.554 1.00 94.25 114 GLY A O 1
ATOM 904 N N . ASP A 1 115 ? 2.638 10.112 4.553 1.00 94.81 115 ASP A N 1
ATOM 905 C CA . ASP A 1 115 ? 3.683 10.259 5.571 1.00 94.81 115 ASP A CA 1
ATOM 906 C C . ASP A 1 115 ? 4.799 11.183 5.066 1.00 94.81 115 ASP A C 1
ATOM 908 O O . ASP A 1 115 ? 5.546 10.815 4.158 1.00 94.81 115 ASP A O 1
ATOM 912 N N . ALA A 1 116 ? 4.941 12.367 5.666 1.00 92.94 116 ALA A N 1
ATOM 913 C CA . ALA A 1 116 ? 5.944 13.363 5.283 1.00 92.94 116 ALA A CA 1
ATOM 914 C C . ALA A 1 116 ? 7.398 12.903 5.503 1.00 92.94 116 ALA A C 1
ATOM 916 O O . ALA A 1 116 ? 8.328 13.512 4.972 1.00 92.94 116 ALA A O 1
ATOM 917 N N . THR A 1 117 ? 7.619 11.829 6.270 1.00 93.69 117 THR A N 1
ATOM 918 C CA . THR A 1 117 ? 8.955 11.233 6.440 1.00 93.69 117 THR A CA 1
ATOM 919 C C . THR A 1 117 ? 9.381 10.392 5.230 1.00 93.69 117 THR A C 1
ATOM 921 O O . THR A 1 117 ? 10.573 10.115 5.054 1.00 93.69 117 THR A O 1
ATOM 924 N N . LEU A 1 118 ? 8.439 10.012 4.354 1.00 89.62 118 LEU A N 1
ATOM 925 C CA . LEU A 1 118 ? 8.748 9.449 3.044 1.00 89.62 118 LEU A CA 1
ATOM 926 C C . LEU A 1 118 ? 9.097 10.597 2.085 1.00 89.62 118 LEU A C 1
ATOM 928 O O . LEU A 1 118 ? 8.260 11.467 1.854 1.00 89.62 118 LEU A O 1
ATOM 932 N N . PRO A 1 119 ? 10.303 10.620 1.486 1.00 85.06 119 PRO A N 1
ATOM 933 C CA . PRO A 1 119 ? 10.657 11.679 0.552 1.00 85.06 119 PRO A CA 1
ATOM 934 C C . PRO A 1 119 ? 9.647 11.766 -0.595 1.00 85.06 119 PRO A C 1
ATOM 936 O O . PRO A 1 119 ? 9.352 10.750 -1.216 1.00 85.06 119 PRO A O 1
ATOM 939 N N . ASP A 1 120 ? 9.212 12.975 -0.950 1.00 76.12 120 ASP A N 1
ATOM 940 C CA . ASP A 1 120 ? 8.239 13.246 -2.025 1.00 76.12 120 ASP A CA 1
ATOM 941 C C . ASP A 1 120 ? 8.506 12.480 -3.333 1.00 76.12 120 ASP A C 1
ATOM 943 O O . ASP A 1 120 ? 7.591 12.045 -4.020 1.00 76.12 120 ASP A O 1
ATOM 947 N N . ARG A 1 121 ? 9.783 12.309 -3.692 1.00 75.19 121 ARG A N 1
ATOM 948 C CA . ARG A 1 121 ? 10.218 11.584 -4.901 1.00 75.19 121 ARG A CA 1
ATOM 949 C C . ARG A 1 121 ? 10.106 10.056 -4.807 1.00 75.19 121 ARG A C 1
ATOM 951 O O . ARG A 1 121 ? 10.288 9.381 -5.812 1.00 75.19 121 ARG A O 1
ATOM 958 N N . ALA A 1 122 ? 9.944 9.527 -3.600 1.00 82.31 122 ALA A N 1
ATOM 959 C CA . ALA A 1 122 ? 9.815 8.107 -3.290 1.00 82.31 122 ALA A CA 1
ATOM 960 C C . ALA A 1 122 ? 8.356 7.711 -3.011 1.00 82.31 122 ALA A C 1
ATOM 962 O O . ALA A 1 122 ? 8.030 6.527 -3.048 1.00 82.31 122 ALA A O 1
ATOM 963 N N . ASP A 1 123 ? 7.480 8.686 -2.761 1.00 87.06 123 ASP A N 1
ATOM 964 C CA . ASP A 1 123 ? 6.043 8.463 -2.660 1.00 87.06 123 ASP A CA 1
ATOM 965 C C . ASP A 1 123 ? 5.420 8.308 -4.054 1.00 87.06 123 ASP A C 1
ATOM 967 O O . ASP A 1 123 ? 5.031 9.273 -4.711 1.00 87.06 123 ASP A O 1
ATOM 971 N N . ALA A 1 124 ? 5.373 7.060 -4.518 1.00 84.25 124 ALA A N 1
ATOM 972 C CA . ALA A 1 124 ? 4.826 6.687 -5.817 1.00 84.25 124 ALA A CA 1
ATOM 973 C C . ALA A 1 124 ? 3.315 6.384 -5.792 1.00 84.25 124 ALA A C 1
ATOM 975 O O . ALA A 1 124 ? 2.748 6.062 -6.839 1.00 84.25 124 ALA A O 1
ATOM 976 N N . GLY A 1 125 ? 2.663 6.464 -4.630 1.00 84.81 125 GLY A N 1
ATOM 977 C CA . GLY A 1 125 ? 1.231 6.206 -4.497 1.00 84.81 125 GLY A CA 1
ATOM 978 C C . GLY A 1 125 ? 0.379 7.309 -5.124 1.00 84.81 125 GLY A C 1
ATOM 979 O O . GLY A 1 125 ? 0.788 8.470 -5.216 1.00 84.81 125 GLY A O 1
ATOM 980 N N . VAL A 1 126 ? -0.826 6.955 -5.566 1.00 80.75 126 VAL A N 1
ATOM 981 C CA . VAL A 1 126 ? -1.824 7.943 -5.987 1.00 80.75 126 VAL A CA 1
ATOM 982 C C . VAL A 1 126 ? -2.209 8.813 -4.788 1.00 80.75 126 VAL A C 1
ATOM 984 O O . VAL A 1 126 ? -2.635 8.313 -3.749 1.00 80.75 126 VAL A O 1
ATOM 987 N N . ARG A 1 127 ? -2.051 10.132 -4.939 1.00 80.50 127 ARG A N 1
ATOM 988 C CA . ARG A 1 127 ? -2.544 11.121 -3.971 1.00 80.50 127 ARG A CA 1
ATOM 989 C C . ARG A 1 127 ? -4.047 11.297 -4.154 1.00 80.50 127 ARG A C 1
ATOM 991 O O . ARG A 1 127 ? -4.521 11.332 -5.293 1.00 80.50 127 ARG A O 1
ATOM 998 N N . LEU A 1 128 ? -4.764 11.440 -3.047 1.00 79.31 128 LEU A N 1
ATOM 999 C CA . LEU A 1 128 ? -6.195 11.747 -3.051 1.00 79.31 128 LEU A CA 1
ATOM 1000 C C . LEU A 1 128 ? -6.398 13.252 -2.794 1.00 79.31 128 LEU A C 1
ATOM 1002 O O . LEU A 1 128 ? -5.438 13.942 -2.426 1.00 79.31 128 LEU A O 1
ATOM 1006 N N . PRO A 1 129 ? -7.608 13.803 -3.007 1.00 81.31 129 PRO A N 1
ATOM 1007 C CA . PRO A 1 129 ? -7.885 15.188 -2.652 1.00 81.31 129 PRO A CA 1
ATOM 1008 C C . PRO A 1 129 ? -7.570 15.445 -1.172 1.00 81.31 129 PRO A C 1
ATOM 1010 O O . PRO A 1 129 ? -7.921 14.618 -0.329 1.00 81.31 129 PRO A O 1
ATOM 1013 N N . PRO A 1 130 ? -6.895 16.554 -0.829 1.00 85.44 130 PRO A N 1
ATOM 1014 C CA . PRO A 1 130 ? -6.615 16.870 0.564 1.00 85.44 130 PRO A CA 1
ATOM 1015 C C . PRO A 1 130 ? -7.923 17.129 1.317 1.00 85.44 130 PRO A C 1
ATOM 1017 O O . PRO A 1 130 ? -8.814 17.810 0.810 1.00 85.44 130 PRO A O 1
ATOM 1020 N N . LEU A 1 131 ? -8.017 16.601 2.535 1.00 84.06 131 LEU A N 1
ATOM 1021 C CA . LEU A 1 131 ? -9.111 16.868 3.460 1.00 84.06 131 LEU A CA 1
ATOM 1022 C C . LEU A 1 131 ? -8.641 17.838 4.545 1.00 84.06 131 LEU A C 1
ATOM 1024 O O . LEU A 1 131 ? -7.487 17.793 4.981 1.00 84.06 131 LEU A O 1
ATOM 1028 N N . ASP A 1 132 ? -9.544 18.710 4.990 1.00 78.06 132 ASP A N 1
ATOM 1029 C CA . ASP A 1 132 ? -9.233 19.685 6.031 1.00 78.06 132 ASP A CA 1
ATOM 1030 C C . ASP A 1 132 ? -8.817 18.986 7.328 1.00 78.06 132 ASP A C 1
ATOM 1032 O O . ASP A 1 132 ? -9.477 18.066 7.826 1.00 78.06 132 ASP A O 1
ATOM 1036 N N . ARG A 1 133 ? -7.709 19.456 7.906 1.00 66.19 133 ARG A N 1
ATOM 1037 C CA . ARG A 1 133 ? -7.238 18.978 9.204 1.00 66.19 133 ARG A CA 1
ATOM 1038 C C . ARG A 1 133 ? -8.199 19.468 10.284 1.00 66.19 133 ARG A C 1
ATOM 1040 O O . ARG A 1 133 ? -8.279 20.663 10.563 1.00 66.19 133 ARG A O 1
ATOM 1047 N N . SER A 1 134 ? -8.903 18.537 10.923 1.00 65.56 134 SER A N 1
ATOM 1048 C CA . SER A 1 134 ? -9.565 18.819 12.198 1.00 65.56 134 SER A CA 1
ATOM 1049 C C . SER A 1 134 ? -8.509 19.253 13.231 1.00 65.56 134 SER A C 1
ATOM 1051 O O . SER A 1 134 ? -7.415 18.686 13.228 1.00 65.56 134 SER A O 1
ATOM 1053 N N . PRO A 1 135 ? -8.800 20.189 14.156 1.00 63.44 135 PRO A N 1
ATOM 1054 C CA . PRO A 1 135 ? -7.900 20.524 15.266 1.00 63.44 135 PRO A CA 1
ATOM 1055 C C . PRO A 1 135 ? -7.519 19.322 16.147 1.00 63.44 135 PRO A C 1
ATOM 1057 O O . PRO A 1 135 ? -6.501 19.359 16.827 1.00 63.44 135 PRO A O 1
ATOM 1060 N N . ALA A 1 136 ? -8.334 18.262 16.133 1.00 70.69 136 ALA A N 1
ATOM 1061 C CA . ALA A 1 136 ? -8.071 16.988 16.807 1.00 70.69 136 ALA A CA 1
ATOM 1062 C C . ALA A 1 136 ? -7.430 15.925 15.884 1.00 70.69 136 ALA A C 1
ATOM 1064 O O . ALA A 1 136 ? -7.370 14.752 16.245 1.00 70.69 136 ALA A O 1
ATOM 1065 N N . GLY A 1 137 ? -7.018 16.314 14.675 1.00 80.44 137 GLY A N 1
ATOM 1066 C CA . GLY A 1 137 ? -6.409 15.441 13.677 1.00 80.44 137 GLY A CA 1
ATOM 1067 C C . GLY A 1 137 ? -4.953 15.076 13.991 1.00 80.44 137 GLY A C 1
ATOM 1068 O O . GLY A 1 137 ? -4.403 15.497 15.010 1.00 80.44 137 GLY A O 1
ATOM 1069 N N . PRO A 1 138 ? -4.319 14.279 13.118 1.00 90.31 138 PRO A N 1
ATOM 1070 C CA . PRO A 1 138 ? -2.934 13.874 13.303 1.00 90.31 138 PRO A CA 1
ATOM 1071 C C . PRO A 1 138 ? -1.968 15.059 13.164 1.00 90.31 138 PRO A C 1
ATOM 1073 O O . PRO A 1 138 ? -2.311 16.123 12.641 1.00 90.31 138 PRO A O 1
ATOM 1076 N N . SER A 1 139 ? -0.742 14.855 13.638 1.00 92.62 139 SER A N 1
ATOM 1077 C CA . SER A 1 139 ? 0.357 15.812 13.583 1.00 92.62 139 SER A CA 1
ATOM 1078 C C . SER A 1 139 ? 0.707 16.217 12.149 1.00 92.62 139 SER A C 1
ATOM 1080 O O . SER A 1 139 ? 0.281 15.610 11.163 1.00 92.62 139 SER A O 1
ATOM 1082 N N . GLU A 1 140 ? 1.549 17.243 12.014 1.00 91.06 140 GLU A N 1
ATOM 1083 C CA . GLU A 1 140 ? 1.954 17.765 10.706 1.00 91.06 140 GLU A CA 1
ATOM 1084 C C . GLU A 1 140 ? 2.671 16.744 9.818 1.00 91.06 140 GLU A C 1
ATOM 1086 O O . GLU A 1 140 ? 2.696 16.931 8.599 1.00 91.06 140 GLU A O 1
ATOM 1091 N N . ARG A 1 141 ? 3.180 15.654 10.412 1.00 93.56 141 ARG A N 1
ATOM 1092 C CA . ARG A 1 141 ? 3.729 14.496 9.704 1.00 93.56 141 ARG A CA 1
ATOM 1093 C C . ARG A 1 141 ? 2.740 13.915 8.695 1.00 93.56 141 ARG A C 1
ATOM 1095 O O . ARG A 1 141 ? 3.167 13.439 7.646 1.00 93.56 141 ARG A O 1
ATOM 1102 N N . TRP A 1 142 ? 1.447 13.942 9.002 1.00 94.81 142 TRP A N 1
ATOM 1103 C CA . TRP A 1 142 ? 0.436 13.233 8.232 1.00 94.81 142 TRP A CA 1
ATOM 1104 C C . TRP A 1 142 ? -0.358 14.179 7.332 1.00 94.81 142 TRP A C 1
ATOM 1106 O O . TRP A 1 142 ? -0.931 15.174 7.788 1.00 94.81 142 TRP A O 1
ATOM 1116 N N . SER A 1 143 ? -0.435 13.870 6.038 1.00 93.00 143 SER A N 1
ATOM 1117 C CA . SER A 1 143 ? -1.522 14.383 5.198 1.00 93.00 143 SER A CA 1
ATOM 1118 C C . SER A 1 143 ? -2.733 13.468 5.334 1.00 93.00 143 SER A C 1
ATOM 1120 O O . SER A 1 143 ? -2.580 12.252 5.408 1.00 93.00 143 SER A O 1
ATOM 1122 N N . VAL A 1 144 ? -3.931 14.048 5.372 1.00 93.62 144 VAL A N 1
ATOM 1123 C CA . VAL A 1 144 ? -5.193 13.302 5.327 1.00 93.62 144 VAL A C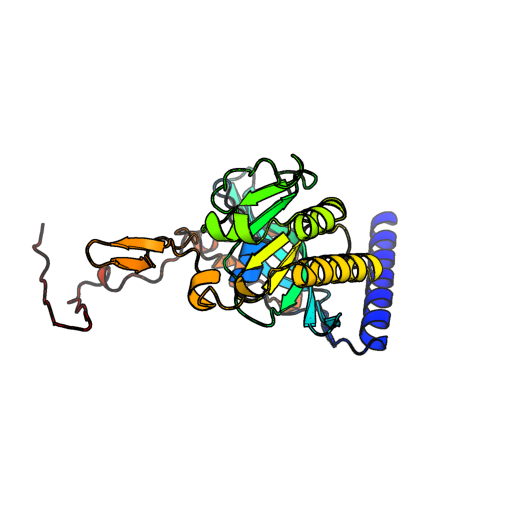A 1
ATOM 1124 C C . VAL A 1 144 ? -5.839 13.618 3.990 1.00 93.62 144 VAL A C 1
ATOM 1126 O O . VAL A 1 144 ? -6.087 14.780 3.676 1.00 93.62 144 VAL A O 1
ATOM 1129 N N . GLU A 1 145 ? -6.046 12.594 3.178 1.00 89.38 145 GLU A N 1
ATOM 1130 C CA . GLU A 1 145 ? -6.485 12.732 1.794 1.00 89.38 145 GLU A CA 1
ATOM 1131 C C . GLU A 1 145 ? -7.627 11.741 1.524 1.00 89.38 145 GLU A C 1
ATOM 1133 O O . GLU A 1 145 ? -7.563 10.593 1.956 1.00 89.38 145 GLU A O 1
ATOM 1138 N N . GLY A 1 146 ? -8.678 12.150 0.817 1.00 84.56 146 GLY A N 1
ATOM 1139 C CA . GLY A 1 146 ? -9.842 11.307 0.540 1.00 84.56 146 GLY A CA 1
ATOM 1140 C C . GLY A 1 146 ? -11.003 12.084 -0.077 1.00 84.56 146 GLY A C 1
ATOM 1141 O O . GLY A 1 146 ? -10.890 13.274 -0.357 1.00 84.56 146 GLY A O 1
ATOM 1142 N N . PHE A 1 147 ? -12.133 11.407 -0.286 1.00 78.38 147 PHE A N 1
ATOM 1143 C CA . PHE A 1 147 ? -13.308 11.989 -0.959 1.00 78.38 147 PHE A CA 1
ATOM 1144 C C . PHE A 1 147 ? -14.443 12.374 -0.014 1.00 78.38 147 PHE A C 1
ATOM 1146 O O . PHE A 1 147 ? -15.312 13.158 -0.388 1.00 78.38 147 PHE A O 1
ATOM 1153 N N . ILE A 1 148 ? -14.460 11.814 1.198 1.00 81.06 148 ILE A N 1
ATOM 1154 C CA . ILE A 1 148 ? -15.578 11.945 2.136 1.00 81.06 148 ILE A CA 1
ATOM 1155 C C . ILE A 1 148 ? -15.064 12.595 3.430 1.00 81.06 148 ILE A C 1
ATOM 1157 O O . ILE A 1 148 ? -14.569 11.887 4.312 1.00 81.06 148 ILE A O 1
ATOM 1161 N N . PRO A 1 149 ? -15.177 13.931 3.575 1.00 81.81 149 PRO A N 1
ATOM 1162 C CA . PRO A 1 149 ? -14.720 14.643 4.770 1.00 81.81 149 PRO A CA 1
ATOM 1163 C C . PRO A 1 149 ? -15.334 14.106 6.067 1.00 81.81 149 PRO A C 1
ATOM 1165 O O . PRO A 1 149 ? -14.651 14.006 7.082 1.00 81.81 149 PRO A O 1
ATOM 1168 N N . ASP A 1 150 ? -16.613 13.734 6.033 1.00 81.25 150 ASP A N 1
ATOM 1169 C CA . ASP A 1 150 ? -17.350 13.238 7.199 1.00 81.25 150 ASP A CA 1
ATOM 1170 C C . ASP A 1 150 ? -16.781 11.906 7.699 1.00 81.25 150 ASP A C 1
ATOM 1172 O O . ASP A 1 150 ? -16.573 11.736 8.895 1.00 81.25 150 ASP A O 1
ATOM 1176 N N . PHE A 1 151 ? -16.408 11.009 6.781 1.00 86.06 151 PHE A N 1
ATOM 1177 C CA . PHE A 1 151 ? -15.741 9.759 7.133 1.00 86.06 151 PHE A CA 1
ATOM 1178 C C . PHE A 1 151 ? -14.377 10.006 7.779 1.00 86.06 151 PHE A C 1
ATOM 1180 O O . PHE A 1 151 ? -14.052 9.359 8.770 1.00 86.06 151 PHE A O 1
ATOM 1187 N N . ALA A 1 152 ? -13.591 10.957 7.267 1.00 88.75 152 ALA A N 1
ATOM 1188 C CA . ALA A 1 152 ? -12.322 11.308 7.896 1.00 88.75 152 ALA A CA 1
ATOM 1189 C C . ALA A 1 152 ? -12.525 11.843 9.322 1.00 88.75 152 ALA A C 1
ATOM 1191 O O . ALA A 1 152 ? -11.766 11.474 10.214 1.00 88.75 152 ALA A O 1
ATOM 1192 N N . ARG A 1 153 ? -13.561 12.660 9.566 1.00 87.12 153 ARG A N 1
ATOM 1193 C CA . ARG A 1 153 ? -13.886 13.142 10.920 1.00 87.12 153 ARG A CA 1
ATOM 1194 C C . ARG A 1 153 ? -14.285 12.006 11.860 1.00 87.12 153 ARG A C 1
ATOM 1196 O O . ARG A 1 153 ? -13.814 11.992 12.993 1.00 87.12 153 ARG A O 1
ATOM 1203 N N . ASP A 1 154 ? -15.093 11.063 11.385 1.00 88.56 154 ASP A N 1
ATOM 1204 C CA . ASP A 1 154 ? -15.523 9.909 12.180 1.00 88.56 154 ASP A CA 1
ATOM 1205 C C . ASP A 1 154 ? -14.345 8.967 12.482 1.00 88.56 154 ASP A C 1
ATOM 1207 O O . ASP A 1 154 ? -14.177 8.510 13.611 1.00 88.56 154 ASP A O 1
ATOM 1211 N N . LEU A 1 155 ? -13.491 8.705 11.488 1.00 91.75 155 LEU A N 1
ATOM 1212 C CA . LEU A 1 155 ? -12.346 7.803 11.606 1.00 91.75 155 LEU A CA 1
ATOM 1213 C C . LEU A 1 155 ? -11.252 8.355 12.529 1.00 91.75 155 LEU A C 1
ATOM 1215 O O . LEU A 1 155 ? -10.673 7.599 13.311 1.00 91.75 155 LEU A O 1
ATOM 1219 N N . LEU A 1 156 ? -10.971 9.662 12.459 1.00 92.69 156 LEU A N 1
ATOM 1220 C CA . LEU A 1 156 ? -9.906 10.348 13.204 1.00 92.69 156 LEU A CA 1
ATOM 1221 C C . LEU A 1 156 ? -10.253 10.575 14.686 1.00 92.69 156 LEU A C 1
ATOM 1223 O O . LEU A 1 156 ? -10.103 11.667 15.234 1.00 92.69 156 LEU A O 1
ATOM 1227 N N . THR A 1 157 ? -10.687 9.518 15.366 1.00 92.69 157 THR A N 1
ATOM 1228 C CA . THR A 1 157 ? -10.836 9.507 16.822 1.00 92.69 157 THR A CA 1
ATOM 1229 C C . THR A 1 157 ? -9.471 9.649 17.511 1.00 92.69 157 THR A C 1
ATOM 1231 O O . THR A 1 157 ? -8.451 9.245 16.942 1.00 92.69 157 THR A O 1
ATOM 1234 N N . PRO A 1 158 ? -9.411 10.113 18.777 1.00 93.69 158 PRO A N 1
ATOM 1235 C CA . PRO A 1 158 ? -8.149 10.182 19.519 1.00 93.69 158 PRO A CA 1
ATOM 1236 C C . PRO A 1 158 ? -7.400 8.842 19.578 1.00 93.69 158 PRO A C 1
ATOM 1238 O O . PRO A 1 158 ? -6.174 8.815 19.530 1.00 93.69 158 PRO A O 1
ATOM 1241 N N . GLY A 1 159 ? -8.129 7.722 19.645 1.00 94.69 159 GLY A N 1
ATOM 1242 C CA . GLY A 1 159 ? -7.539 6.383 19.646 1.00 94.69 159 GLY A CA 1
ATOM 1243 C C . GLY A 1 159 ? -6.938 5.985 18.297 1.00 94.69 159 GLY A C 1
ATOM 1244 O O . GLY A 1 159 ? -5.877 5.363 18.272 1.00 94.69 159 GLY A O 1
ATOM 1245 N N . PHE A 1 160 ? -7.586 6.357 17.189 1.00 95.69 160 PHE A N 1
ATOM 1246 C CA . PHE A 1 160 ? -7.059 6.119 15.845 1.00 95.69 160 PHE A CA 1
ATOM 1247 C C . PHE A 1 160 ? -5.831 6.989 15.574 1.00 95.69 160 PHE A C 1
ATOM 1249 O O . PHE A 1 160 ? -4.804 6.475 15.143 1.00 95.69 160 PHE A O 1
ATOM 1256 N N . VAL A 1 161 ? -5.901 8.284 15.901 1.00 95.75 161 VAL A N 1
ATOM 1257 C CA . VAL A 1 161 ? -4.770 9.214 15.760 1.00 95.75 161 VAL A CA 1
ATOM 1258 C C . VAL A 1 161 ? -3.580 8.742 16.591 1.00 95.75 161 VAL A C 1
ATOM 1260 O O . VAL A 1 161 ? -2.480 8.643 16.062 1.00 95.75 161 VAL A O 1
ATOM 1263 N N . ALA A 1 162 ?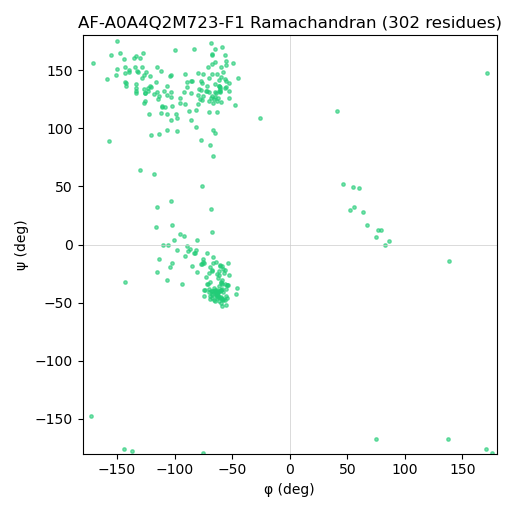 -3.789 8.359 17.854 1.00 95.50 162 ALA A N 1
ATOM 1264 C CA . ALA A 1 162 ? -2.710 7.839 18.693 1.00 95.50 162 ALA A CA 1
ATOM 1265 C C . ALA A 1 162 ? -2.042 6.590 18.093 1.00 95.50 162 ALA A C 1
ATOM 1267 O O . ALA A 1 162 ? -0.825 6.465 18.169 1.00 95.50 162 ALA A O 1
ATOM 1268 N N . ALA A 1 163 ? -2.811 5.687 17.475 1.00 96.81 163 ALA A N 1
ATOM 1269 C CA . ALA A 1 163 ? -2.266 4.520 16.783 1.00 96.81 163 ALA A CA 1
ATOM 1270 C C . ALA A 1 163 ? -1.547 4.879 15.470 1.00 96.81 163 ALA A C 1
ATOM 1272 O O . ALA A 1 163 ? -0.558 4.245 15.120 1.00 96.81 163 ALA A O 1
ATOM 1273 N N . LEU A 1 164 ? -2.017 5.894 14.743 1.00 96.50 164 LEU A N 1
ATOM 1274 C CA . LEU A 1 164 ? -1.345 6.382 13.539 1.00 96.50 164 LEU A CA 1
ATOM 1275 C C . LEU A 1 164 ? 0.012 7.013 13.885 1.00 96.50 164 LEU A C 1
ATOM 1277 O O . LEU A 1 164 ? 1.002 6.766 13.203 1.00 96.50 164 LEU A O 1
ATOM 1281 N N . GLU A 1 165 ? 0.089 7.768 14.981 1.00 95.94 165 GLU A N 1
ATOM 1282 C CA . GLU A 1 165 ? 1.323 8.436 15.410 1.00 95.94 165 GLU A CA 1
ATOM 1283 C C . GLU A 1 165 ? 2.420 7.480 15.896 1.00 95.94 165 GLU A C 1
ATOM 1285 O O . GLU A 1 165 ? 3.595 7.849 15.893 1.00 95.94 165 GLU A O 1
ATOM 1290 N N . THR A 1 166 ? 2.084 6.238 16.264 1.00 95.31 166 THR A N 1
ATOM 1291 C CA . THR A 1 166 ? 3.092 5.214 16.589 1.00 95.31 166 THR A CA 1
ATOM 1292 C C . THR A 1 166 ? 3.677 4.533 15.354 1.00 95.31 166 THR A C 1
ATOM 1294 O O . THR A 1 166 ? 4.604 3.730 15.489 1.00 95.31 166 THR A O 1
ATOM 1297 N N . ALA A 1 167 ? 3.173 4.832 14.151 1.00 94.56 167 ALA A N 1
ATOM 1298 C CA . ALA A 1 167 ? 3.680 4.232 12.927 1.00 94.56 167 ALA A CA 1
ATOM 1299 C C . ALA A 1 167 ? 5.168 4.581 12.712 1.00 94.56 167 ALA A C 1
ATOM 1301 O O . ALA A 1 167 ? 5.548 5.753 12.839 1.00 94.56 167 ALA A O 1
ATOM 1302 N N . PRO A 1 168 ? 6.015 3.612 12.308 1.00 91.75 168 PRO A N 1
ATOM 1303 C CA . PRO A 1 168 ? 7.398 3.882 11.913 1.00 91.75 168 PRO A CA 1
ATOM 1304 C C . PRO A 1 168 ? 7.469 4.922 10.796 1.00 91.75 168 PRO A C 1
ATOM 1306 O O . PRO A 1 168 ? 6.507 5.076 10.045 1.00 91.75 168 PRO A O 1
ATOM 1309 N N . GLU A 1 169 ? 8.602 5.602 10.632 1.00 91.75 169 GLU A N 1
ATOM 1310 C CA . GLU A 1 169 ? 8.819 6.486 9.479 1.00 91.75 169 GLU A CA 1
ATOM 1311 C C . GLU A 1 169 ? 8.614 5.747 8.145 1.00 91.75 169 GLU A C 1
ATOM 1313 O O . GLU A 1 169 ? 8.805 4.530 8.040 1.00 91.75 169 GLU A O 1
ATOM 1318 N N . ARG A 1 170 ? 8.266 6.504 7.103 1.00 92.06 170 ARG A N 1
ATOM 1319 C CA . ARG A 1 170 ? 8.067 6.037 5.725 1.00 92.06 170 ARG A CA 1
ATOM 1320 C C . ARG A 1 170 ? 6.966 4.987 5.617 1.00 92.06 170 ARG A C 1
ATOM 1322 O O . ARG A 1 170 ? 7.141 3.928 5.009 1.00 92.06 170 ARG A O 1
ATOM 1329 N N . THR A 1 171 ? 5.827 5.297 6.218 1.00 94.69 171 THR A N 1
ATOM 1330 C CA . THR A 1 171 ? 4.670 4.411 6.331 1.00 94.69 171 THR A CA 1
ATOM 1331 C C . THR A 1 171 ? 3.401 5.134 5.885 1.00 94.69 171 THR A C 1
ATOM 1333 O O . THR A 1 171 ? 2.502 5.328 6.700 1.00 94.69 171 THR A O 1
ATOM 1336 N N . PRO A 1 172 ? 3.264 5.549 4.608 1.00 96.00 172 PRO A N 1
ATOM 1337 C CA . PRO A 1 172 ? 1.949 5.938 4.120 1.00 96.00 172 PRO A CA 1
ATOM 1338 C C . PRO A 1 172 ? 0.960 4.791 4.342 1.00 96.00 172 PRO A C 1
ATOM 1340 O O . PRO A 1 172 ? 1.319 3.620 4.166 1.00 96.00 172 PRO A O 1
ATOM 1343 N N . VAL A 1 173 ? -0.266 5.124 4.728 1.00 97.62 173 VAL A N 1
ATOM 1344 C CA . VAL A 1 173 ? -1.348 4.160 4.958 1.00 97.62 173 VAL A CA 1
ATOM 1345 C C . VAL A 1 173 ? -2.506 4.505 4.038 1.00 97.62 173 VAL A C 1
ATOM 1347 O O . VAL A 1 173 ? -2.855 5.673 3.890 1.00 97.62 173 VAL A O 1
ATOM 1350 N N . VAL A 1 174 ? -3.110 3.502 3.412 1.00 95.44 174 VAL A N 1
ATOM 1351 C CA . VAL A 1 174 ? -4.253 3.685 2.514 1.00 95.44 174 VAL A CA 1
ATOM 1352 C C . VAL A 1 174 ? -5.319 2.654 2.851 1.00 95.44 174 VAL A C 1
ATOM 1354 O O . VAL A 1 174 ? -5.015 1.471 2.982 1.00 95.44 174 VAL A O 1
ATOM 1357 N N . ILE A 1 175 ? -6.563 3.101 2.975 1.00 93.44 175 ILE A N 1
ATOM 1358 C CA . ILE A 1 175 ? -7.754 2.254 2.961 1.00 93.44 175 ILE A CA 1
ATOM 1359 C C . ILE A 1 175 ? -8.372 2.412 1.578 1.00 93.44 175 ILE A C 1
ATOM 1361 O O . ILE A 1 175 ? -8.713 3.528 1.188 1.00 93.44 175 ILE A O 1
ATOM 1365 N N . ARG A 1 176 ? -8.479 1.314 0.832 1.00 86.06 176 ARG A N 1
ATOM 1366 C CA . ARG A 1 176 ? -9.017 1.297 -0.532 1.00 86.06 176 ARG A CA 1
ATOM 1367 C C . ARG A 1 176 ? -9.483 -0.105 -0.885 1.00 86.06 176 ARG A C 1
ATOM 1369 O O . ARG A 1 176 ? -8.826 -1.064 -0.503 1.00 86.06 176 ARG A O 1
ATOM 1376 N N . ASP A 1 177 ? -10.591 -0.217 -1.615 1.00 76.75 177 ASP A N 1
ATOM 1377 C CA . ASP A 1 177 ? -11.047 -1.475 -2.234 1.00 76.75 177 ASP A CA 1
ATOM 1378 C C . ASP A 1 177 ? -10.999 -2.711 -1.306 1.00 76.75 177 ASP A C 1
ATOM 1380 O O . ASP A 1 177 ? -10.374 -3.739 -1.575 1.00 76.75 177 ASP A O 1
ATOM 1384 N N . GLY A 1 178 ? -11.604 -2.589 -0.123 1.00 85.19 178 GLY A N 1
ATOM 1385 C CA . GLY A 1 178 ? -11.666 -3.708 0.819 1.00 85.19 178 GLY A CA 1
ATOM 1386 C C . GLY A 1 178 ? -10.309 -4.113 1.410 1.00 85.19 178 GLY A C 1
ATOM 1387 O O . GLY A 1 178 ? -10.200 -5.207 1.968 1.00 85.19 178 GLY A O 1
ATOM 1388 N N . VAL A 1 179 ? -9.279 -3.266 1.318 1.00 92.19 179 VAL A N 1
ATOM 1389 C CA . VAL A 1 179 ? -7.994 -3.453 2.002 1.00 92.19 179 VAL A CA 1
ATOM 1390 C C . VAL A 1 179 ? -7.584 -2.223 2.801 1.00 92.19 179 VAL A C 1
ATOM 1392 O O . VAL A 1 179 ? -7.928 -1.091 2.464 1.00 92.19 179 VAL A O 1
ATOM 1395 N N . ILE A 1 180 ? -6.803 -2.453 3.854 1.00 97.19 180 ILE A N 1
ATOM 1396 C CA . ILE A 1 180 ? -5.902 -1.440 4.403 1.00 97.19 180 ILE A CA 1
ATOM 1397 C C . ILE A 1 180 ? -4.476 -1.866 4.070 1.00 97.19 180 ILE A C 1
ATOM 1399 O O . ILE A 1 180 ? -4.108 -3.029 4.255 1.00 97.19 180 ILE A O 1
ATOM 1403 N N . LEU A 1 181 ? -3.677 -0.944 3.551 1.00 97.25 181 LEU A N 1
ATOM 1404 C CA . LEU A 1 181 ? -2.310 -1.208 3.132 1.00 97.25 181 LEU A CA 1
ATOM 1405 C C . LEU A 1 181 ? -1.359 -0.119 3.593 1.00 97.25 181 LEU A C 1
ATOM 1407 O O . LEU A 1 181 ? -1.747 1.013 3.872 1.00 97.25 181 LEU A O 1
ATOM 1411 N N . THR A 1 182 ? -0.084 -0.472 3.619 1.00 97.31 182 THR A N 1
ATOM 1412 C CA . THR A 1 182 ? 1.017 0.460 3.801 1.00 97.31 182 THR A CA 1
ATOM 1413 C C . THR A 1 182 ? 2.172 0.094 2.886 1.00 97.31 182 THR A C 1
ATOM 1415 O O . THR A 1 182 ? 2.363 -1.076 2.549 1.00 97.31 182 THR A O 1
ATOM 1418 N N . TYR A 1 183 ? 2.942 1.096 2.473 1.00 95.25 183 TYR A N 1
ATOM 1419 C CA . TYR A 1 183 ? 4.101 0.927 1.603 1.00 95.25 183 TYR A CA 1
ATOM 1420 C C . TYR A 1 183 ? 5.287 1.780 2.073 1.00 95.25 183 TYR A C 1
ATOM 1422 O O . TYR A 1 183 ? 5.226 2.418 3.125 1.00 95.25 183 TYR A O 1
ATOM 1430 N N . GLY A 1 184 ? 6.396 1.753 1.330 1.00 89.50 184 GLY A N 1
ATOM 1431 C CA . GLY A 1 184 ? 7.570 2.598 1.590 1.00 89.50 184 GLY A CA 1
ATOM 1432 C C . GLY A 1 184 ? 8.577 2.034 2.598 1.00 89.50 184 GLY A C 1
ATOM 1433 O O . GLY A 1 184 ? 9.580 2.694 2.876 1.00 89.50 184 GLY A O 1
ATOM 1434 N N . ALA A 1 185 ? 8.352 0.818 3.112 1.00 85.50 185 ALA A N 1
ATOM 1435 C CA . ALA A 1 185 ? 9.306 0.136 3.986 1.00 85.50 185 ALA A CA 1
ATOM 1436 C C . ALA A 1 185 ? 10.638 -0.118 3.261 1.00 85.50 185 ALA A C 1
ATOM 1438 O O . ALA A 1 185 ? 10.652 -0.482 2.084 1.00 85.50 185 ALA A O 1
ATOM 1439 N N . GLU A 1 186 ? 11.766 0.032 3.958 1.00 85.69 186 GLU A N 1
ATOM 1440 C CA . GLU A 1 186 ? 13.092 -0.196 3.363 1.00 85.69 186 GLU A CA 1
ATOM 1441 C C . GLU A 1 186 ? 13.365 -1.683 3.084 1.00 85.69 186 GLU A C 1
ATOM 1443 O O . GLU A 1 186 ? 14.000 -2.018 2.081 1.00 85.69 186 GLU A O 1
ATOM 1448 N N . SER A 1 187 ? 12.845 -2.574 3.932 1.00 87.81 187 SER A N 1
ATOM 1449 C CA . SER A 1 187 ? 13.021 -4.026 3.851 1.00 87.81 187 SER A CA 1
ATOM 1450 C C . SER A 1 187 ? 11.680 -4.775 3.879 1.00 87.81 187 SER A C 1
ATOM 1452 O O . SER A 1 187 ? 10.636 -4.223 4.228 1.00 87.81 187 SER A O 1
ATOM 1454 N N . LEU A 1 188 ? 11.730 -6.054 3.490 1.00 90.00 188 LEU A N 1
ATOM 1455 C CA . LEU A 1 188 ? 10.670 -7.056 3.692 1.00 90.00 188 LEU A CA 1
ATOM 1456 C C . LEU A 1 188 ? 11.153 -8.172 4.621 1.00 90.00 188 LEU A C 1
ATOM 1458 O O . LEU A 1 188 ? 10.793 -9.336 4.459 1.00 90.00 188 LEU A O 1
ATOM 1462 N N . ASP A 1 189 ? 12.028 -7.838 5.567 1.00 93.06 189 ASP A N 1
ATOM 1463 C CA . ASP A 1 189 ? 12.363 -8.787 6.618 1.00 93.06 189 ASP A CA 1
ATOM 1464 C C . ASP A 1 189 ? 11.154 -9.024 7.536 1.00 93.06 189 ASP A C 1
ATOM 1466 O O . ASP A 1 189 ? 10.172 -8.277 7.546 1.00 93.06 189 ASP A O 1
ATOM 1470 N N . VAL A 1 190 ? 11.222 -10.111 8.298 1.00 94.38 190 VAL A N 1
ATOM 1471 C CA . VAL A 1 190 ? 10.115 -10.572 9.141 1.00 94.38 190 VAL A CA 1
ATOM 1472 C C . VAL A 1 190 ? 9.709 -9.516 10.170 1.00 94.38 190 VAL A C 1
ATOM 1474 O O . VAL A 1 190 ? 8.520 -9.325 10.396 1.00 94.38 190 VAL A O 1
ATOM 1477 N N . ALA A 1 191 ? 10.671 -8.804 10.764 1.00 93.75 191 ALA A N 1
ATOM 1478 C CA . ALA A 1 191 ? 10.387 -7.810 11.794 1.00 93.75 191 ALA A CA 1
ATOM 1479 C C . ALA A 1 191 ? 9.694 -6.575 11.205 1.00 93.75 191 ALA A C 1
ATOM 1481 O O . ALA A 1 191 ? 8.739 -6.066 11.790 1.00 93.75 191 ALA A O 1
ATOM 1482 N N . ALA A 1 192 ? 10.138 -6.121 10.030 1.00 93.69 192 ALA A N 1
ATOM 1483 C CA . ALA A 1 192 ? 9.505 -5.029 9.306 1.00 93.69 192 ALA A CA 1
ATOM 1484 C C . ALA A 1 192 ? 8.066 -5.382 8.904 1.00 93.69 192 ALA A C 1
ATOM 1486 O O . ALA A 1 192 ? 7.164 -4.561 9.070 1.00 93.69 192 ALA A O 1
ATOM 1487 N N . VAL A 1 193 ? 7.834 -6.604 8.413 1.00 95.88 193 VAL A N 1
ATOM 1488 C CA . VAL A 1 193 ? 6.486 -7.067 8.059 1.00 95.88 193 VAL A CA 1
ATOM 1489 C C . VAL A 1 193 ? 5.596 -7.185 9.298 1.00 95.88 193 VAL A C 1
ATOM 1491 O O . VAL A 1 193 ? 4.492 -6.646 9.275 1.00 95.88 193 VAL A O 1
ATOM 1494 N N . ASP A 1 194 ? 6.072 -7.808 10.380 1.00 95.81 194 ASP A N 1
ATOM 1495 C CA . ASP A 1 194 ? 5.315 -7.961 11.632 1.00 95.81 194 ASP A CA 1
ATOM 1496 C C . ASP A 1 194 ? 4.900 -6.588 12.191 1.00 95.81 194 ASP A C 1
ATOM 1498 O O . ASP A 1 194 ? 3.716 -6.354 12.423 1.00 95.81 194 ASP A O 1
ATOM 1502 N N . ALA A 1 195 ? 5.826 -5.625 12.268 1.00 95.44 195 ALA A N 1
ATOM 1503 C CA . ALA A 1 195 ? 5.528 -4.276 12.755 1.00 95.44 195 ALA A CA 1
ATOM 1504 C C . ALA A 1 195 ? 4.476 -3.539 11.903 1.00 95.44 195 ALA A C 1
ATOM 1506 O O . ALA A 1 195 ? 3.663 -2.771 12.424 1.00 95.44 195 ALA A O 1
ATOM 1507 N N . ARG A 1 196 ? 4.473 -3.752 10.580 1.00 96.25 196 ARG A N 1
ATOM 1508 C CA . ARG A 1 196 ? 3.465 -3.161 9.686 1.00 96.25 196 ARG A CA 1
ATOM 1509 C C . ARG A 1 196 ? 2.114 -3.861 9.832 1.00 96.25 196 ARG A C 1
ATOM 1511 O O . ARG A 1 196 ? 1.098 -3.176 9.839 1.00 96.25 196 ARG A O 1
ATOM 1518 N N . LEU A 1 197 ? 2.081 -5.184 9.985 1.00 97.44 197 LEU A N 1
ATOM 1519 C CA . LEU A 1 197 ? 0.842 -5.925 10.247 1.00 97.44 197 LEU A CA 1
ATOM 1520 C C . LEU A 1 197 ? 0.221 -5.520 11.589 1.00 97.44 197 LEU A C 1
ATOM 1522 O O . LEU A 1 197 ? -0.983 -5.270 11.634 1.00 97.44 197 LEU A O 1
ATOM 1526 N N . ASP A 1 198 ? 1.042 -5.372 12.632 1.00 97.69 198 ASP A N 1
ATOM 1527 C CA . ASP A 1 198 ? 0.634 -4.880 13.950 1.00 97.69 198 ASP A CA 1
ATOM 1528 C C . ASP A 1 198 ? 0.016 -3.479 13.854 1.00 97.69 198 ASP A C 1
ATOM 1530 O O . ASP A 1 198 ? -1.062 -3.231 14.403 1.00 97.69 198 ASP A O 1
ATOM 1534 N N . LEU A 1 199 ? 0.664 -2.563 13.122 1.00 97.88 199 LEU A N 1
ATOM 1535 C CA . LEU A 1 199 ? 0.141 -1.218 12.881 1.00 97.88 199 LEU A CA 1
ATOM 1536 C C . LEU A 1 199 ? -1.219 -1.270 12.179 1.00 97.88 199 LEU A C 1
ATOM 1538 O O . LEU A 1 199 ? -2.179 -0.671 12.661 1.00 97.88 199 LEU A O 1
ATOM 1542 N N . LEU A 1 200 ? -1.313 -1.986 11.055 1.00 98.31 200 LEU A N 1
ATOM 1543 C CA . LEU A 1 200 ? -2.549 -2.080 10.278 1.00 98.31 200 LEU A CA 1
ATOM 1544 C C . LEU A 1 200 ? -3.682 -2.679 11.120 1.00 98.31 200 LEU A C 1
ATOM 1546 O O . LEU A 1 200 ? -4.771 -2.112 11.168 1.00 98.31 200 LEU A O 1
ATOM 1550 N N . ALA A 1 201 ? -3.424 -3.771 11.841 1.00 98.12 201 ALA A N 1
ATOM 1551 C CA . ALA A 1 201 ? -4.404 -4.397 12.723 1.00 98.12 201 ALA A CA 1
ATOM 1552 C C . ALA A 1 201 ? -4.827 -3.467 13.872 1.00 98.12 201 ALA A C 1
ATOM 1554 O O . ALA A 1 201 ? -6.012 -3.400 14.206 1.00 98.12 201 ALA A O 1
ATOM 1555 N N . THR A 1 202 ? -3.885 -2.710 14.445 1.00 98.12 202 THR A N 1
ATOM 1556 C CA . THR A 1 202 ? -4.177 -1.719 15.488 1.00 98.12 202 THR A CA 1
ATOM 1557 C C . THR A 1 202 ? -5.077 -0.612 14.952 1.00 98.12 202 THR A C 1
ATOM 1559 O O . THR A 1 202 ? -6.068 -0.285 15.600 1.00 98.12 202 THR A O 1
ATOM 1562 N N . LEU A 1 203 ? -4.789 -0.071 13.764 1.00 97.94 203 LEU A N 1
ATOM 1563 C CA . LEU A 1 203 ? -5.631 0.940 13.119 1.00 97.94 203 LEU A CA 1
ATOM 1564 C C . LEU A 1 203 ? -7.046 0.408 12.869 1.00 97.94 203 LEU A C 1
ATOM 1566 O O . LEU A 1 203 ? -8.013 1.079 13.225 1.00 97.94 203 LEU A O 1
ATOM 1570 N N . LEU A 1 204 ? -7.181 -0.819 12.352 1.00 96.81 204 LEU A N 1
ATOM 1571 C CA . LEU A 1 204 ? -8.489 -1.455 12.158 1.00 96.81 204 LEU A CA 1
ATOM 1572 C C . LEU A 1 204 ? -9.258 -1.628 13.472 1.00 96.81 204 LEU A C 1
ATOM 1574 O O . LEU A 1 204 ? -10.457 -1.365 13.519 1.00 96.81 204 LEU A O 1
ATOM 1578 N N . GLY A 1 205 ? -8.572 -1.993 14.558 1.00 96.69 205 GLY A N 1
ATOM 1579 C CA . GLY A 1 205 ? -9.164 -2.086 15.895 1.00 96.69 205 GLY A CA 1
ATOM 1580 C C . GLY A 1 205 ? -9.615 -0.743 16.489 1.00 96.69 205 GLY A C 1
ATOM 1581 O O . GLY A 1 205 ? -10.292 -0.729 17.517 1.00 96.69 205 GLY A O 1
ATOM 1582 N N . ARG A 1 206 ? -9.245 0.387 15.870 1.00 96.69 206 ARG A N 1
ATOM 1583 C CA . ARG A 1 206 ? -9.670 1.744 16.253 1.00 96.69 206 ARG A CA 1
ATOM 1584 C C . ARG A 1 206 ? -10.703 2.353 15.304 1.00 96.69 206 ARG A C 1
ATOM 1586 O O . ARG A 1 206 ? -11.141 3.471 15.562 1.00 96.69 206 ARG A O 1
ATOM 1593 N N . VAL A 1 207 ? -11.107 1.641 14.250 1.00 94.69 207 VAL A N 1
ATOM 1594 C CA . VAL A 1 207 ? -12.194 2.079 13.365 1.00 94.69 207 VAL A CA 1
ATOM 1595 C C . VAL A 1 207 ? -13.520 2.028 14.140 1.00 94.69 207 VAL A C 1
ATOM 1597 O O . VAL A 1 207 ? -13.850 0.970 14.688 1.00 94.69 207 VAL A O 1
ATOM 1600 N N . PRO A 1 208 ? -14.294 3.128 14.198 1.00 92.00 208 PRO A N 1
ATOM 1601 C CA . PRO A 1 208 ? -15.608 3.133 14.837 1.00 92.00 208 PRO A CA 1
ATOM 1602 C C . PRO A 1 208 ? -16.549 2.082 14.241 1.00 92.00 208 PRO A C 1
ATOM 1604 O O . PRO A 1 208 ? -16.564 1.854 13.032 1.00 92.00 208 PRO A O 1
ATOM 1607 N N . ALA A 1 209 ? -17.362 1.446 15.087 1.00 90.44 209 ALA A N 1
ATOM 1608 C CA . ALA A 1 209 ? -18.237 0.352 14.664 1.00 90.44 209 ALA A CA 1
ATOM 1609 C C . ALA A 1 209 ? -19.247 0.772 13.578 1.00 90.44 209 ALA A C 1
ATOM 1611 O O . ALA A 1 209 ? -19.574 -0.021 12.702 1.00 90.44 209 ALA A O 1
ATOM 1612 N N . ASP A 1 210 ? -19.713 2.018 13.621 1.00 87.00 210 ASP A N 1
ATOM 1613 C CA . ASP A 1 210 ? -20.687 2.594 12.695 1.00 87.00 210 ASP A CA 1
ATOM 1614 C C . ASP A 1 210 ? -20.072 3.082 11.373 1.00 87.00 210 ASP A C 1
ATOM 1616 O O . ASP A 1 210 ? -20.810 3.457 10.460 1.00 87.00 210 ASP A O 1
ATOM 1620 N N . ALA A 1 211 ? -18.741 3.086 11.257 1.00 86.50 211 ALA A N 1
ATOM 1621 C CA . ALA A 1 211 ? -18.038 3.455 10.033 1.00 86.50 211 ALA A CA 1
ATOM 1622 C C . ALA A 1 211 ? -17.996 2.309 9.004 1.00 86.50 211 ALA A C 1
ATOM 1624 O O . ALA A 1 211 ? -17.866 2.558 7.802 1.00 86.50 211 ALA A O 1
ATOM 1625 N N . TRP A 1 212 ? -18.120 1.061 9.464 1.00 87.19 212 TRP A N 1
ATOM 1626 C CA . TRP A 1 212 ? -18.090 -0.134 8.624 1.00 87.19 212 TRP A CA 1
ATOM 1627 C C . TRP A 1 212 ? -19.339 -0.272 7.749 1.00 87.19 212 TRP A C 1
ATOM 1629 O O . TRP A 1 212 ? -20.449 0.059 8.159 1.00 87.19 212 TRP A O 1
ATOM 1639 N N . GLY A 1 213 ? -19.159 -0.766 6.521 1.00 78.94 213 GLY A N 1
ATOM 1640 C CA . GLY A 1 213 ? -20.255 -1.020 5.582 1.00 78.94 213 GLY A CA 1
ATOM 1641 C C . GLY A 1 213 ? -20.840 0.239 4.932 1.00 78.94 213 GLY A C 1
ATOM 1642 O O . GLY A 1 213 ? -21.825 0.146 4.204 1.00 78.94 213 GLY A O 1
ATOM 1643 N N . ARG A 1 214 ? -20.245 1.418 5.164 1.00 71.69 214 ARG A N 1
ATOM 1644 C CA . ARG A 1 214 ? -20.728 2.710 4.639 1.00 71.69 214 ARG A CA 1
ATOM 1645 C C . ARG A 1 214 ? -20.444 2.954 3.155 1.00 71.69 214 ARG A C 1
ATOM 1647 O O . ARG A 1 214 ? -20.980 3.903 2.591 1.00 71.69 214 ARG A O 1
ATOM 1654 N N . ALA A 1 215 ? -19.595 2.146 2.528 1.00 64.38 215 ALA A N 1
ATOM 1655 C CA . ALA A 1 215 ? -19.252 2.282 1.117 1.00 64.38 215 ALA A CA 1
ATOM 1656 C C . ALA A 1 215 ? -19.587 1.000 0.354 1.00 64.38 215 ALA A C 1
ATOM 1658 O O . ALA A 1 215 ? -19.401 -0.098 0.874 1.00 64.38 215 ALA A O 1
ATOM 1659 N N . ASP A 1 216 ? -20.019 1.122 -0.897 1.00 55.66 216 ASP A N 1
ATOM 1660 C CA . ASP A 1 216 ? -19.924 -0.002 -1.827 1.00 55.66 216 ASP A CA 1
ATOM 1661 C C . ASP A 1 216 ? -18.435 -0.212 -2.151 1.00 55.66 216 ASP A C 1
ATOM 1663 O O . ASP A 1 216 ? -17.725 0.750 -2.462 1.00 55.66 216 ASP A O 1
ATOM 1667 N N . ALA A 1 217 ? -17.945 -1.450 -2.058 1.00 47.25 217 ALA A N 1
ATOM 1668 C CA . ALA A 1 217 ? -16.560 -1.781 -2.389 1.00 47.25 217 ALA A CA 1
ATOM 1669 C C . ALA A 1 217 ? -16.208 -1.352 -3.828 1.00 47.25 217 ALA A C 1
ATOM 1671 O O . ALA A 1 217 ? -15.113 -0.847 -4.065 1.00 47.25 217 ALA A O 1
ATOM 1672 N N . LEU A 1 218 ? -17.178 -1.419 -4.751 1.00 44.41 218 LEU A N 1
ATOM 1673 C CA . LEU A 1 218 ? -17.029 -0.975 -6.141 1.00 44.41 218 LEU A CA 1
ATOM 1674 C C . LEU A 1 218 ? -16.863 0.549 -6.275 1.00 44.41 218 LEU A C 1
ATOM 1676 O O . LEU A 1 218 ? -16.307 1.030 -7.260 1.00 44.41 218 LEU A O 1
ATOM 1680 N N . VAL A 1 219 ? -17.322 1.328 -5.294 1.00 50.66 219 VAL A N 1
ATOM 1681 C CA . VAL A 1 219 ? -17.211 2.798 -5.270 1.00 50.66 219 VAL A CA 1
ATOM 1682 C C . VAL A 1 219 ? -15.958 3.239 -4.505 1.00 50.66 219 VAL A C 1
ATOM 1684 O O . VAL A 1 219 ? -15.300 4.198 -4.896 1.00 50.66 219 VAL A O 1
ATOM 1687 N N . ALA A 1 220 ? -15.568 2.492 -3.468 1.00 47.12 220 ALA A N 1
ATOM 1688 C CA . ALA A 1 220 ? -14.392 2.757 -2.634 1.00 47.12 220 ALA A CA 1
ATOM 1689 C C . ALA A 1 220 ? -13.033 2.480 -3.315 1.00 47.12 220 ALA A C 1
ATOM 1691 O O . ALA A 1 220 ? -11.991 2.753 -2.725 1.00 47.12 220 ALA A O 1
ATOM 1692 N N . GLY A 1 221 ? -13.020 1.893 -4.516 1.00 44.25 221 GLY A N 1
ATOM 1693 C CA . GLY A 1 221 ? -11.801 1.624 -5.291 1.00 44.25 221 GLY A CA 1
ATOM 1694 C C . GLY A 1 221 ? -11.682 2.419 -6.593 1.00 44.25 221 GLY A C 1
ATOM 1695 O O . GLY A 1 221 ? -10.614 2.442 -7.205 1.00 44.25 221 GLY A O 1
ATOM 1696 N N . THR A 1 222 ? -12.755 3.075 -7.038 1.00 49.16 222 THR A N 1
ATOM 1697 C CA . THR A 1 222 ? -12.862 3.607 -8.405 1.00 49.16 222 THR A CA 1
ATOM 1698 C C . THR A 1 222 ? -12.525 5.092 -8.529 1.00 49.16 222 THR A C 1
ATOM 1700 O O . THR A 1 222 ? -12.452 5.598 -9.651 1.00 49.16 222 THR A O 1
ATOM 1703 N N . GLY A 1 223 ? -12.267 5.789 -7.414 1.00 46.44 223 GLY A N 1
ATOM 1704 C CA . GLY A 1 223 ? -12.056 7.238 -7.417 1.00 46.44 223 GLY A CA 1
ATOM 1705 C C . GLY A 1 223 ? -13.297 8.007 -7.874 1.00 46.44 223 GLY A C 1
ATOM 1706 O O . GLY A 1 223 ? -13.176 9.068 -8.477 1.00 46.44 223 GLY A O 1
ATOM 1707 N N . VAL A 1 224 ? -14.481 7.429 -7.661 1.00 46.69 224 VAL A N 1
ATOM 1708 C CA . VAL A 1 224 ? -15.760 7.987 -8.095 1.00 46.69 224 VAL A CA 1
ATOM 1709 C C . VAL A 1 224 ? -16.212 9.039 -7.093 1.00 46.69 224 VAL A C 1
ATOM 1711 O O . VAL A 1 224 ? -16.503 8.733 -5.936 1.00 46.69 224 VAL A O 1
ATOM 1714 N N . SER A 1 225 ? -16.286 10.286 -7.555 1.00 41.84 225 SER A N 1
ATOM 1715 C CA . SER A 1 225 ? -16.800 11.408 -6.776 1.00 41.84 225 SER A CA 1
ATOM 1716 C C . SER A 1 225 ? -18.303 11.226 -6.516 1.00 41.84 225 SER A C 1
ATOM 1718 O O . SER A 1 225 ? -19.085 11.160 -7.479 1.00 41.84 225 SER A O 1
ATOM 1720 N N . PRO A 1 226 ? -18.759 11.186 -5.250 1.00 39.53 226 PRO A N 1
ATOM 1721 C CA . PRO A 1 226 ? -20.155 11.461 -4.959 1.00 39.53 226 PRO A CA 1
ATOM 1722 C C . PRO A 1 226 ? -20.445 12.917 -5.340 1.00 39.53 226 PRO A C 1
ATOM 1724 O O . PRO A 1 226 ? -19.708 13.829 -4.968 1.00 39.53 226 PRO A O 1
ATOM 1727 N N . HIS A 1 227 ? -21.510 13.147 -6.100 1.00 41.38 227 HIS A N 1
ATOM 1728 C CA . HIS A 1 227 ? -21.975 14.488 -6.439 1.00 41.38 227 HIS A CA 1
ATOM 1729 C C . HIS A 1 227 ? -23.488 14.572 -6.262 1.00 41.38 227 HIS A C 1
ATOM 1731 O O . HIS A 1 227 ? -24.202 13.575 -6.357 1.00 41.38 227 HIS A O 1
ATOM 1737 N N . MET A 1 228 ? -23.983 15.774 -5.986 1.00 40.06 228 MET A N 1
ATOM 1738 C CA . MET A 1 228 ? -25.418 16.027 -5.929 1.00 40.06 228 MET A CA 1
ATOM 1739 C C . MET A 1 228 ? -25.917 16.343 -7.335 1.00 40.06 228 MET A C 1
ATOM 1741 O O . MET A 1 228 ? -25.637 17.420 -7.865 1.00 40.06 228 MET A O 1
ATOM 1745 N N . ALA A 1 229 ? -26.636 15.399 -7.934 1.00 50.53 229 ALA A N 1
ATOM 1746 C CA . ALA A 1 229 ? -27.389 15.625 -9.155 1.00 50.53 229 ALA A CA 1
ATOM 1747 C C . ALA A 1 229 ? -28.753 16.258 -8.825 1.00 50.53 229 ALA A C 1
ATOM 1749 O O . ALA A 1 229 ? -29.172 16.338 -7.667 1.00 50.53 229 ALA A O 1
ATOM 1750 N N . SER A 1 230 ? -29.457 16.737 -9.851 1.00 45.72 230 SER A N 1
ATOM 1751 C CA . SER A 1 230 ? -30.765 17.396 -9.708 1.00 45.72 230 SER A CA 1
ATOM 1752 C C . SER A 1 230 ? -31.856 16.508 -9.092 1.00 45.72 230 SER A C 1
ATOM 1754 O O . SER A 1 230 ? -32.869 17.020 -8.626 1.00 45.72 230 SER A O 1
ATOM 1756 N N . ASP A 1 231 ? -31.657 15.193 -9.097 1.00 50.09 231 ASP A N 1
ATOM 1757 C CA . ASP A 1 231 ? -32.564 14.145 -8.629 1.00 50.09 231 ASP A CA 1
ATOM 1758 C C . ASP A 1 231 ? -32.084 13.430 -7.349 1.00 50.09 231 ASP A C 1
ATOM 1760 O O . ASP A 1 231 ? -32.799 12.577 -6.825 1.00 50.09 231 ASP A O 1
ATOM 1764 N N . GLY A 1 232 ? -30.926 13.808 -6.795 1.00 37.84 232 GLY A N 1
ATOM 1765 C CA . GLY A 1 232 ? -30.413 13.274 -5.532 1.00 37.84 232 GLY A CA 1
ATOM 1766 C C . GLY A 1 232 ? -28.913 12.957 -5.548 1.00 37.84 232 GLY A C 1
ATOM 1767 O O . GLY A 1 232 ? -28.185 13.393 -6.443 1.00 37.84 232 GLY A O 1
ATOM 1768 N N . PRO A 1 233 ? -28.422 12.223 -4.532 1.00 36.94 233 PRO A N 1
ATOM 1769 C CA . PRO A 1 233 ? -27.037 11.768 -4.484 1.00 36.94 233 PRO A CA 1
ATOM 1770 C C . PRO A 1 233 ? -26.736 10.829 -5.658 1.00 36.94 233 PRO A C 1
ATOM 1772 O O . PRO A 1 233 ? -27.422 9.825 -5.842 1.00 36.94 233 PRO A O 1
ATOM 1775 N N . ALA A 1 234 ? -25.696 11.138 -6.430 1.00 39.81 234 ALA A N 1
ATOM 1776 C CA . ALA A 1 234 ? -25.285 10.375 -7.601 1.00 39.81 234 ALA A CA 1
ATOM 1777 C C . ALA A 1 234 ? -23.767 10.127 -7.620 1.00 39.81 234 ALA A C 1
ATOM 1779 O O . ALA A 1 234 ? -22.980 10.797 -6.948 1.00 39.81 234 ALA A O 1
ATOM 1780 N N . LEU A 1 235 ? -23.347 9.156 -8.428 1.00 43.41 235 LEU A N 1
ATOM 1781 C CA . LEU A 1 235 ? -21.955 8.746 -8.617 1.00 43.41 235 LEU A CA 1
ATOM 1782 C C . LEU A 1 235 ? -21.532 9.055 -10.063 1.00 43.41 235 LEU A C 1
ATOM 1784 O O . LEU A 1 235 ? -22.207 8.609 -10.991 1.00 43.41 235 LEU A O 1
ATOM 1788 N N . ARG A 1 236 ? -20.444 9.814 -10.279 1.00 39.34 236 ARG A N 1
ATOM 1789 C CA . ARG A 1 236 ? -19.895 10.066 -11.632 1.00 39.34 236 ARG A CA 1
ATOM 1790 C C . ARG A 1 236 ? -18.730 9.121 -11.935 1.00 39.34 236 ARG A C 1
ATOM 1792 O O . ARG A 1 236 ? -17.651 9.242 -11.364 1.00 39.34 236 ARG A O 1
ATOM 1799 N N . LEU A 1 237 ? -18.963 8.170 -12.841 1.00 40.44 237 LEU A N 1
ATOM 1800 C CA . LEU A 1 237 ? -17.988 7.156 -13.283 1.00 40.44 237 LEU A CA 1
ATOM 1801 C C . LEU A 1 237 ? -16.920 7.694 -14.253 1.00 40.44 237 LEU A C 1
ATOM 1803 O O . LEU A 1 237 ? -15.893 7.055 -14.471 1.00 40.44 237 LEU A O 1
ATOM 1807 N N . ASP A 1 238 ? -17.164 8.853 -14.855 1.00 38.12 238 ASP A N 1
ATOM 1808 C CA . ASP A 1 238 ? -16.335 9.493 -15.878 1.00 38.12 238 ASP A CA 1
ATOM 1809 C C . ASP A 1 238 ? -15.153 10.299 -15.305 1.00 38.12 238 ASP A C 1
ATOM 1811 O O . ASP A 1 238 ? -14.272 10.708 -16.059 1.00 38.12 238 ASP A O 1
ATOM 1815 N N . GLU A 1 239 ? -15.077 10.460 -13.979 1.00 38.94 239 GLU A N 1
ATOM 1816 C CA . GLU A 1 239 ? -13.948 11.075 -13.258 1.00 38.94 239 GLU A CA 1
ATOM 1817 C C . GLU A 1 239 ? -13.052 10.035 -12.585 1.00 38.94 239 GLU A C 1
ATOM 1819 O O . GLU A 1 239 ? -12.537 10.242 -11.488 1.00 38.94 239 GLU A O 1
ATOM 1824 N N . ARG A 1 240 ? -12.836 8.892 -13.237 1.00 41.75 240 ARG A N 1
ATOM 1825 C CA . ARG A 1 240 ? -11.834 7.942 -12.762 1.00 41.75 240 ARG A CA 1
ATOM 1826 C C . ARG A 1 240 ? -10.501 8.690 -12.594 1.00 41.75 240 ARG A C 1
ATOM 1828 O O . ARG A 1 240 ? -9.989 9.280 -13.541 1.00 41.75 240 ARG A O 1
ATOM 1835 N N . ILE A 1 241 ? -9.898 8.612 -11.405 1.00 44.34 241 ILE A N 1
ATOM 1836 C CA . ILE A 1 241 ? -8.517 9.072 -11.123 1.00 44.34 241 ILE A CA 1
ATOM 1837 C C . ILE A 1 241 ? -7.492 8.445 -12.087 1.00 44.34 241 ILE A C 1
ATOM 1839 O O . ILE A 1 241 ? -6.368 8.925 -12.237 1.00 44.34 241 ILE A O 1
ATOM 1843 N N . VAL A 1 242 ? -7.890 7.379 -12.775 1.00 42.56 242 VAL A N 1
ATOM 1844 C CA . VAL A 1 242 ? -7.191 6.828 -13.926 1.00 42.56 242 VAL A CA 1
ATOM 1845 C C . VAL A 1 242 ? -7.323 7.811 -15.092 1.00 42.56 242 VAL A C 1
ATOM 1847 O O . VAL A 1 242 ? -8.211 7.691 -15.934 1.00 42.56 242 VAL A O 1
ATOM 1850 N N . GLU A 1 243 ? -6.418 8.788 -15.130 1.00 39.41 243 GLU A N 1
ATOM 1851 C CA . GLU A 1 243 ? -6.177 9.607 -16.314 1.00 39.41 243 GLU A CA 1
ATOM 1852 C C . GLU A 1 243 ? -5.995 8.737 -17.562 1.00 39.41 243 GLU A C 1
ATOM 1854 O O . GLU A 1 243 ? -5.627 7.555 -17.507 1.00 39.41 243 GLU A O 1
ATOM 1859 N N . ARG A 1 244 ? -6.267 9.370 -18.703 1.00 45.19 244 ARG A N 1
ATOM 1860 C CA . ARG A 1 244 ? -6.006 8.854 -20.042 1.00 45.19 244 ARG A CA 1
ATOM 1861 C C . ARG A 1 244 ? -4.484 8.748 -20.243 1.00 45.19 244 ARG A C 1
ATOM 1863 O O . ARG A 1 244 ? -3.918 9.541 -20.980 1.00 45.19 244 ARG A O 1
ATOM 1870 N N . ASP A 1 245 ? -3.857 7.728 -19.650 1.00 47.38 245 ASP A N 1
ATOM 1871 C CA . ASP A 1 245 ? -2.415 7.472 -19.755 1.00 47.38 245 ASP A CA 1
ATOM 1872 C C . ASP A 1 245 ? -2.023 6.206 -20.543 1.00 47.38 245 ASP A C 1
ATOM 1874 O O . ASP A 1 245 ? -2.709 5.178 -20.543 1.00 47.38 245 ASP A O 1
ATOM 1878 N N . TRP A 1 246 ? -0.848 6.300 -21.175 1.00 44.78 246 TRP A N 1
ATOM 1879 C CA . TRP A 1 246 ? -0.010 5.251 -21.760 1.00 44.78 246 TRP A CA 1
ATOM 1880 C C . TRP A 1 246 ? -0.179 3.864 -21.131 1.00 44.78 246 TRP A C 1
ATOM 1882 O O . TRP A 1 246 ? 0.337 3.607 -20.056 1.00 44.78 246 TRP A O 1
ATOM 1892 N N . LYS A 1 247 ? -0.786 2.892 -21.823 1.00 52.09 247 LYS A N 1
ATOM 1893 C CA . LYS A 1 247 ? -1.062 1.543 -21.267 1.00 52.09 247 LYS A CA 1
ATOM 1894 C C . LYS A 1 247 ? 0.159 0.652 -20.981 1.00 52.09 247 LYS A C 1
ATOM 1896 O O . LYS A 1 247 ? 0.000 -0.557 -20.817 1.00 52.09 247 LYS A O 1
ATOM 1901 N N . GLY A 1 248 ? 1.380 1.187 -21.026 1.00 52.19 248 GLY A N 1
ATOM 1902 C CA . GLY A 1 248 ? 2.590 0.384 -20.866 1.00 52.19 248 GLY A CA 1
ATOM 1903 C C . GLY A 1 248 ? 2.664 -0.762 -21.881 1.00 52.19 248 GLY A C 1
ATOM 1904 O O . GLY A 1 248 ? 3.174 -1.828 -21.557 1.00 52.19 248 GLY A O 1
ATOM 1905 N N . PHE A 1 249 ? 2.133 -0.582 -23.099 1.00 53.97 249 PHE A N 1
ATOM 1906 C CA . PHE A 1 249 ? 2.004 -1.652 -24.102 1.00 53.97 249 PHE A CA 1
ATOM 1907 C C . PHE A 1 249 ? 3.348 -2.355 -24.371 1.00 53.97 249 PHE A C 1
ATOM 1909 O O . PHE A 1 249 ? 3.415 -3.570 -24.531 1.00 53.97 249 PHE A O 1
ATOM 1916 N N . GLY A 1 250 ? 4.449 -1.601 -24.319 1.00 52.50 250 GLY A N 1
ATOM 1917 C CA . GLY A 1 250 ? 5.812 -2.123 -24.387 1.00 52.50 250 GLY A CA 1
ATOM 1918 C C . GLY A 1 250 ? 6.300 -2.963 -23.213 1.00 52.50 250 GLY A C 1
ATOM 1919 O O . GLY A 1 250 ? 7.256 -3.716 -23.379 1.00 52.50 250 GLY A O 1
ATOM 1920 N N . LEU A 1 251 ? 5.694 -2.817 -22.038 1.00 62.88 251 LEU A N 1
ATOM 1921 C CA . LEU A 1 251 ? 6.053 -3.518 -20.806 1.00 62.88 251 LEU A CA 1
ATOM 1922 C C . LEU A 1 251 ? 5.291 -4.834 -20.636 1.00 62.88 251 LEU A C 1
ATOM 1924 O O . LEU A 1 251 ? 5.707 -5.646 -19.821 1.00 62.88 251 LEU A O 1
ATOM 1928 N N . GLN A 1 252 ? 4.278 -5.116 -21.465 1.00 63.78 252 GLN A N 1
ATOM 1929 C CA . GLN A 1 252 ? 3.637 -6.441 -21.532 1.00 63.78 252 GLN A CA 1
ATOM 1930 C C . GLN A 1 252 ? 4.622 -7.566 -21.899 1.00 63.78 252 GLN A C 1
ATOM 19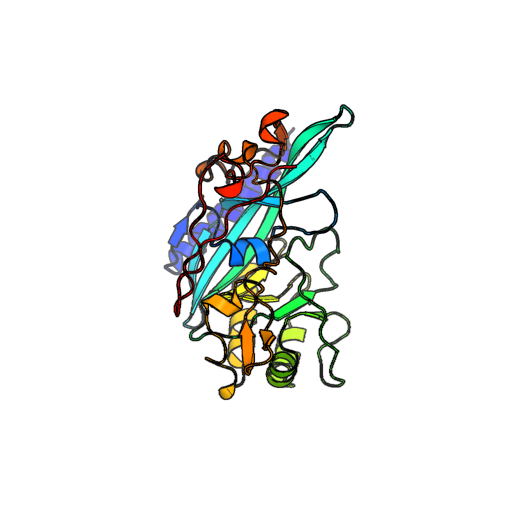32 O O . GLN A 1 252 ? 4.342 -8.736 -21.660 1.00 63.78 252 GLN A O 1
ATOM 1937 N N . LYS A 1 253 ? 5.785 -7.221 -22.474 1.00 65.31 253 LYS A N 1
ATOM 1938 C CA . LYS A 1 253 ? 6.879 -8.170 -22.740 1.00 65.31 253 LYS A CA 1
ATOM 1939 C C . LYS A 1 253 ? 7.660 -8.574 -21.488 1.00 65.31 253 LYS A C 1
ATOM 1941 O O . LYS A 1 253 ? 8.439 -9.517 -21.559 1.00 65.31 253 LYS A O 1
ATOM 1946 N N . VAL A 1 254 ? 7.523 -7.832 -20.389 1.00 74.81 254 VAL A N 1
ATOM 1947 C CA . VAL A 1 254 ? 8.138 -8.190 -19.112 1.00 74.81 254 VAL A CA 1
ATOM 1948 C C . VAL A 1 254 ? 7.223 -9.218 -18.461 1.00 74.81 254 VAL A C 1
ATOM 1950 O O . VAL A 1 254 ? 6.173 -8.866 -17.928 1.00 74.81 254 VAL A O 1
ATOM 1953 N N . ASP A 1 255 ? 7.594 -10.495 -18.547 1.00 83.44 255 ASP A N 1
ATOM 1954 C CA . ASP A 1 255 ? 6.863 -11.552 -17.849 1.00 83.44 255 ASP A CA 1
ATOM 1955 C C . ASP A 1 255 ? 7.007 -11.326 -16.338 1.00 83.44 255 ASP A C 1
ATOM 1957 O O . ASP A 1 255 ? 8.120 -11.219 -15.818 1.00 83.44 255 ASP A O 1
ATOM 1961 N N . TRP A 1 256 ? 5.885 -11.277 -15.617 1.00 87.94 256 TRP A N 1
ATOM 1962 C CA . TRP A 1 256 ? 5.868 -11.134 -14.160 1.00 87.94 256 TRP A CA 1
ATOM 1963 C C . TRP A 1 256 ? 6.664 -12.248 -13.462 1.00 87.94 256 TRP A C 1
ATOM 1965 O O . TRP A 1 256 ? 7.176 -12.068 -12.359 1.00 87.94 256 TRP A O 1
ATOM 1975 N N . ARG A 1 257 ? 6.833 -13.411 -14.106 1.00 89.81 257 ARG A N 1
ATOM 1976 C CA . ARG A 1 257 ? 7.677 -14.500 -13.586 1.00 89.81 257 ARG A CA 1
ATOM 1977 C C . ARG A 1 257 ? 9.147 -14.099 -13.472 1.00 89.81 257 ARG A C 1
ATOM 1979 O O . ARG A 1 257 ? 9.865 -14.649 -12.641 1.00 89.81 257 ARG A O 1
ATOM 1986 N N . GLU A 1 258 ? 9.591 -13.131 -14.270 1.00 86.56 258 GLU A N 1
ATOM 1987 C CA . GLU A 1 258 ? 10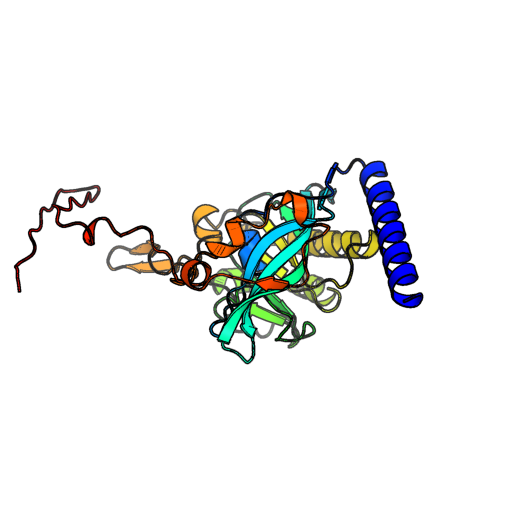.949 -12.589 -14.241 1.00 86.56 258 GLU A CA 1
ATOM 1988 C C . GLU A 1 258 ? 11.118 -11.451 -13.224 1.00 86.56 258 GLU A C 1
ATOM 1990 O O . GLU A 1 258 ? 12.247 -10.999 -13.013 1.00 86.56 258 GLU A O 1
ATOM 1995 N N . THR A 1 259 ? 10.047 -11.011 -12.547 1.00 86.56 259 THR A N 1
ATOM 1996 C CA . THR A 1 259 ? 10.074 -9.919 -11.559 1.00 86.56 259 THR A CA 1
ATOM 1997 C C . THR A 1 259 ? 11.214 -10.018 -10.530 1.00 86.56 259 THR A C 1
ATOM 1999 O O . THR A 1 259 ? 11.881 -9.003 -10.299 1.00 86.56 259 THR A O 1
ATOM 2002 N N . PRO A 1 260 ? 11.550 -11.193 -9.954 1.00 85.00 260 PRO A N 1
ATOM 2003 C CA . PRO A 1 260 ? 12.648 -11.314 -8.984 1.00 85.00 260 PRO A CA 1
ATOM 2004 C C . PRO A 1 260 ? 14.017 -10.925 -9.548 1.00 85.00 260 PRO A C 1
ATOM 2006 O O . PRO A 1 260 ? 14.919 -10.525 -8.811 1.00 85.00 260 PRO A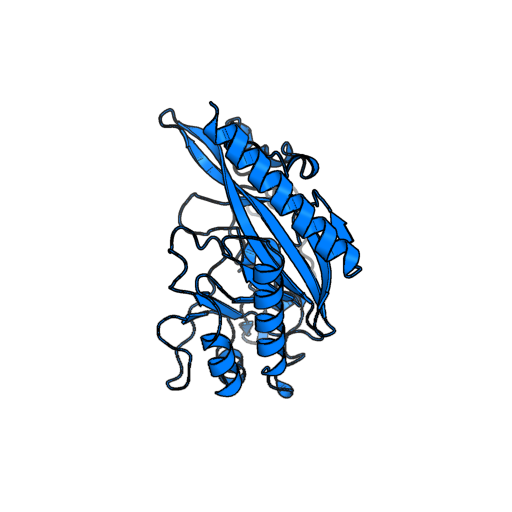 O 1
ATOM 2009 N N . THR A 1 261 ? 14.173 -11.054 -10.863 1.00 85.44 261 THR A N 1
ATOM 2010 C CA . THR A 1 261 ? 15.397 -10.776 -11.617 1.00 85.44 261 THR A CA 1
ATOM 2011 C C . THR A 1 261 ? 15.220 -9.628 -12.611 1.00 85.44 261 THR A C 1
ATOM 2013 O O . THR A 1 261 ? 16.072 -9.442 -13.479 1.00 85.44 261 THR A O 1
ATOM 2016 N N . ALA A 1 262 ? 14.145 -8.843 -12.475 1.00 84.31 262 ALA A N 1
ATOM 2017 C CA . ALA A 1 262 ? 13.786 -7.775 -13.395 1.00 84.31 262 ALA A CA 1
ATOM 2018 C C . ALA A 1 262 ? 14.951 -6.803 -13.617 1.00 84.31 262 ALA A C 1
ATOM 2020 O O . ALA A 1 262 ? 15.588 -6.323 -12.668 1.00 84.31 262 ALA A O 1
ATOM 2021 N N . GLN A 1 263 ? 15.221 -6.502 -14.888 1.00 85.62 263 GLN A N 1
ATOM 2022 C CA . GLN A 1 263 ? 16.328 -5.636 -15.284 1.00 85.62 263 GLN A CA 1
ATOM 2023 C C . GLN A 1 263 ? 16.138 -4.221 -14.733 1.00 85.62 263 GLN A C 1
ATOM 2025 O O . GLN A 1 263 ? 15.016 -3.723 -14.647 1.00 85.62 263 GLN A O 1
ATOM 2030 N N . THR A 1 264 ? 17.240 -3.541 -14.405 1.00 86.38 264 THR A N 1
ATOM 2031 C CA . THR A 1 264 ? 17.213 -2.159 -13.894 1.00 86.38 264 THR A CA 1
ATOM 2032 C C . THR A 1 264 ? 16.555 -1.187 -14.870 1.00 86.38 264 THR A C 1
ATOM 2034 O O . THR A 1 264 ? 15.960 -0.197 -14.447 1.00 86.38 264 THR A O 1
ATOM 2037 N N . ALA A 1 265 ? 16.656 -1.456 -16.170 1.00 86.12 265 ALA A N 1
ATOM 2038 C CA . ALA A 1 265 ? 15.965 -0.691 -17.185 1.00 86.12 265 ALA A CA 1
ATOM 2039 C C . ALA A 1 265 ? 15.629 -1.562 -18.397 1.00 86.12 265 ALA A C 1
ATOM 2041 O O . ALA A 1 265 ? 16.356 -2.506 -18.700 1.00 86.12 265 ALA A O 1
ATOM 2042 N N . VAL A 1 266 ? 14.551 -1.214 -19.095 1.00 84.81 266 VAL A N 1
ATOM 2043 C CA . VAL A 1 266 ? 14.091 -1.893 -20.309 1.00 84.81 266 VAL A CA 1
ATOM 2044 C C . VAL A 1 266 ? 13.939 -0.860 -21.415 1.00 84.81 266 VAL A C 1
ATOM 2046 O O . VAL A 1 266 ? 13.209 0.118 -21.263 1.00 84.81 266 VAL A O 1
ATOM 2049 N N . VAL A 1 267 ? 14.626 -1.071 -22.539 1.00 83.06 267 VAL A N 1
ATOM 2050 C CA . VAL A 1 267 ? 14.481 -0.210 -23.720 1.00 83.06 267 VAL A CA 1
ATOM 2051 C C . VAL A 1 267 ? 13.138 -0.494 -24.388 1.00 83.06 267 VAL A C 1
ATOM 2053 O O . VAL A 1 267 ? 12.765 -1.652 -24.622 1.00 83.06 267 VAL A O 1
ATOM 2056 N N . LEU A 1 268 ? 12.410 0.573 -24.699 1.00 75.31 268 LEU A N 1
ATOM 2057 C CA . LEU A 1 268 ? 11.110 0.515 -25.352 1.00 75.31 268 LEU A CA 1
ATOM 2058 C C . LEU A 1 268 ? 11.261 0.980 -26.800 1.00 75.31 268 LEU A C 1
ATOM 2060 O O . LEU A 1 268 ? 11.937 1.969 -27.089 1.00 75.31 268 LEU A O 1
ATOM 2064 N N . LYS A 1 269 ? 10.627 0.270 -27.737 1.00 72.19 269 LYS A N 1
ATOM 2065 C CA . LYS A 1 269 ? 10.509 0.779 -29.112 1.00 72.19 269 LYS A CA 1
ATOM 2066 C C . LYS A 1 269 ? 9.605 2.014 -29.112 1.00 72.19 269 LYS A C 1
ATOM 2068 O O . LYS A 1 269 ? 8.717 2.131 -28.278 1.00 72.19 269 LYS A O 1
ATOM 2073 N N . HIS A 1 270 ? 9.754 2.904 -30.090 1.00 66.62 270 HIS A N 1
ATOM 2074 C CA . HIS A 1 270 ? 8.919 4.110 -30.160 1.00 66.62 270 HIS A CA 1
ATOM 2075 C C . HIS A 1 270 ? 7.411 3.782 -30.140 1.00 66.62 270 HIS A C 1
ATOM 2077 O O . HIS A 1 270 ? 6.685 4.292 -29.301 1.00 66.62 270 HIS A O 1
ATOM 2083 N N . ARG A 1 271 ? 6.973 2.800 -30.942 1.00 63.75 271 ARG A N 1
ATOM 2084 C CA . ARG A 1 271 ? 5.586 2.284 -30.956 1.00 63.75 271 ARG A CA 1
ATOM 2085 C C . ARG A 1 271 ? 5.109 1.654 -29.638 1.00 63.75 271 ARG A C 1
ATOM 2087 O O . ARG A 1 271 ? 3.918 1.507 -29.421 1.00 63.75 271 ARG A O 1
ATOM 2094 N N . GLU A 1 272 ? 6.042 1.204 -28.804 1.00 66.38 272 GLU A N 1
ATOM 2095 C CA . GLU A 1 272 ? 5.780 0.582 -27.499 1.00 66.38 272 GLU A CA 1
ATOM 2096 C C . GLU A 1 272 ? 5.614 1.643 -26.395 1.00 66.38 272 GLU A C 1
ATOM 2098 O O . GLU A 1 272 ? 5.049 1.360 -25.339 1.00 66.38 272 GLU A O 1
ATOM 2103 N N . ALA A 1 273 ? 6.098 2.857 -26.665 1.00 56.06 273 ALA A N 1
ATOM 2104 C CA . ALA A 1 273 ? 6.055 4.037 -25.811 1.00 56.06 273 ALA A CA 1
ATOM 2105 C C . ALA A 1 273 ? 4.939 5.029 -26.200 1.00 56.06 273 ALA A C 1
ATOM 2107 O O . ALA A 1 273 ? 4.869 6.110 -25.629 1.00 56.06 273 ALA A O 1
ATOM 2108 N N . MET A 1 274 ? 4.098 4.685 -27.183 1.00 54.84 274 MET A N 1
ATOM 2109 C CA . MET A 1 274 ? 2.931 5.482 -27.573 1.00 54.84 274 MET A CA 1
ATOM 2110 C C . MET A 1 274 ? 1.690 5.048 -26.795 1.00 54.84 274 MET A C 1
ATOM 2112 O O . MET A 1 274 ? 1.519 3.860 -26.507 1.00 54.84 274 MET A O 1
ATOM 2116 N N . ASP A 1 275 ? 0.808 5.999 -26.496 1.00 51.34 275 ASP A N 1
ATOM 2117 C CA . ASP A 1 275 ? -0.507 5.725 -25.918 1.00 51.34 275 ASP A CA 1
ATOM 2118 C C . ASP A 1 275 ? -1.338 4.901 -26.899 1.00 51.34 275 ASP A C 1
ATOM 2120 O O . ASP A 1 275 ? -1.677 5.359 -27.990 1.00 51.34 275 ASP A O 1
ATOM 2124 N N . VAL A 1 276 ? -1.651 3.660 -26.520 1.00 44.50 276 VAL A N 1
ATOM 2125 C CA . VAL A 1 276 ? -2.530 2.793 -27.307 1.00 44.50 276 VAL A CA 1
ATOM 2126 C C . VAL A 1 276 ? -3.902 2.770 -26.652 1.00 44.50 276 VAL A C 1
ATOM 2128 O O . VAL A 1 276 ? -4.113 2.144 -25.608 1.00 44.50 276 VAL A O 1
ATOM 2131 N N . TRP A 1 277 ? -4.848 3.440 -27.296 1.00 49.69 277 TRP A N 1
ATOM 2132 C CA . TRP A 1 277 ? -6.263 3.378 -26.955 1.00 49.69 277 TRP A CA 1
ATOM 2133 C C . TRP A 1 277 ? -6.901 2.176 -27.663 1.00 49.69 277 TRP A C 1
ATOM 2135 O O . TRP A 1 277 ? -6.578 1.916 -28.824 1.00 49.69 277 TRP A O 1
ATOM 2145 N N . PRO A 1 278 ? -7.818 1.427 -27.023 1.00 43.22 278 PRO A N 1
ATOM 2146 C CA . PRO A 1 278 ? -8.833 0.727 -27.791 1.00 43.22 278 PRO A CA 1
ATOM 2147 C C . PRO A 1 278 ? -9.581 1.832 -28.531 1.00 43.22 278 PRO A C 1
ATOM 2149 O O . PRO A 1 278 ? -10.047 2.767 -27.882 1.00 43.22 278 PRO A O 1
ATOM 2152 N N . THR A 1 279 ? -9.640 1.773 -29.858 1.00 38.53 279 THR A N 1
ATOM 2153 C CA . THR A 1 279 ? -10.507 2.670 -30.627 1.00 38.53 279 THR A CA 1
ATOM 2154 C C . THR A 1 279 ? -11.881 2.669 -29.975 1.00 38.53 279 THR A C 1
ATOM 2156 O O . THR A 1 279 ? -12.497 1.607 -29.837 1.00 38.53 279 THR A O 1
ATOM 2159 N N . THR A 1 280 ? -12.333 3.838 -29.526 1.00 37.41 280 THR A N 1
ATOM 2160 C CA . THR A 1 280 ? -13.729 4.040 -29.161 1.00 37.41 280 THR A CA 1
ATOM 2161 C C . THR A 1 280 ? -14.574 3.592 -30.357 1.00 37.41 280 THR A C 1
ATOM 2163 O O . THR A 1 280 ? -14.176 3.857 -31.493 1.00 37.41 280 THR A O 1
ATOM 2166 N N . PRO A 1 281 ? -15.704 2.887 -30.169 1.00 42.03 281 PRO A N 1
ATOM 2167 C CA . PRO A 1 281 ? -16.566 2.509 -31.291 1.00 42.03 281 PRO A CA 1
ATOM 2168 C C . PRO A 1 281 ? -16.955 3.710 -32.170 1.00 42.03 281 PRO A C 1
ATOM 2170 O O . PRO A 1 281 ? -17.152 3.542 -33.368 1.00 42.03 281 PRO A O 1
ATOM 2173 N N . ASP A 1 282 ? -16.971 4.914 -31.589 1.00 43.25 282 ASP A N 1
ATOM 2174 C CA . ASP A 1 282 ? -17.220 6.191 -32.267 1.00 43.25 282 ASP A CA 1
ATOM 2175 C C . ASP A 1 282 ? -16.138 6.612 -33.282 1.00 43.25 282 ASP A C 1
ATOM 2177 O O . ASP A 1 282 ? -16.398 7.466 -34.128 1.00 43.25 282 ASP A O 1
ATOM 2181 N N . ASP A 1 283 ? -14.948 6.003 -33.251 1.00 39.62 283 ASP A N 1
ATOM 2182 C CA . ASP A 1 283 ? -13.889 6.235 -34.245 1.00 39.62 283 ASP A CA 1
ATOM 2183 C C . ASP A 1 283 ? -14.009 5.306 -35.467 1.00 39.62 283 ASP A C 1
ATOM 2185 O O . ASP A 1 283 ? -13.268 5.449 -36.444 1.00 39.62 283 ASP A O 1
ATOM 2189 N N . ALA A 1 284 ? -14.950 4.356 -35.448 1.00 36.50 284 ALA A N 1
ATOM 2190 C CA . ALA A 1 284 ? -15.332 3.594 -36.627 1.00 36.50 284 ALA A CA 1
ATOM 2191 C C . ALA A 1 284 ? -16.508 4.304 -37.323 1.00 36.50 284 ALA A C 1
ATOM 2193 O O . ALA A 1 284 ? -17.495 4.632 -36.667 1.00 36.50 284 ALA A O 1
ATOM 2194 N N . PRO A 1 285 ? -16.477 4.533 -38.649 1.00 32.00 285 PRO A N 1
ATOM 2195 C CA . PRO A 1 285 ? -17.636 5.064 -39.357 1.00 32.00 285 PRO A CA 1
ATOM 2196 C C . PRO A 1 285 ? -18.779 4.036 -39.297 1.00 32.00 285 PRO A C 1
ATOM 2198 O O . PRO A 1 285 ? -18.837 3.101 -40.093 1.00 32.00 285 PRO A O 1
ATOM 2201 N N . GLY A 1 286 ? -19.680 4.198 -38.329 1.00 38.72 286 GLY A N 1
ATOM 2202 C CA . GLY A 1 286 ? -20.772 3.275 -38.034 1.00 38.72 286 GLY A CA 1
ATOM 2203 C C . GLY A 1 286 ? -21.757 3.857 -37.018 1.00 38.72 286 GLY A C 1
ATOM 2204 O O . GLY A 1 286 ? -21.438 4.780 -36.280 1.00 38.72 286 GLY A O 1
ATOM 2205 N N . LEU A 1 287 ? -22.997 3.366 -37.042 1.00 32.44 287 LEU A N 1
ATOM 2206 C CA . LEU A 1 287 ? -24.105 3.841 -36.207 1.00 32.44 287 LEU A CA 1
ATOM 2207 C C . LEU A 1 287 ? -23.875 3.456 -34.730 1.00 32.44 287 LEU A C 1
ATOM 2209 O O . LEU A 1 287 ? -23.763 2.266 -34.440 1.00 32.44 287 LEU A O 1
ATOM 2213 N N . SER A 1 288 ? -23.862 4.424 -33.810 1.00 31.20 288 SER A N 1
ATOM 2214 C CA . SER A 1 288 ? -23.881 4.165 -32.364 1.00 31.20 288 SER A CA 1
ATOM 2215 C C . SER A 1 288 ? -25.323 4.075 -31.842 1.00 31.20 288 SER A C 1
ATOM 2217 O O . SER A 1 288 ? -26.217 4.796 -32.292 1.00 31.20 288 SER A O 1
ATOM 2219 N N . ILE A 1 289 ? -25.568 3.134 -30.926 1.00 32.06 289 ILE A N 1
ATOM 2220 C CA . ILE A 1 289 ? -26.840 2.962 -30.213 1.00 32.06 289 ILE A CA 1
ATOM 2221 C C . ILE A 1 289 ? -26.518 3.066 -28.726 1.00 32.06 289 ILE A C 1
ATOM 2223 O O . ILE A 1 289 ? -25.866 2.176 -28.185 1.00 32.06 289 ILE A O 1
ATOM 2227 N N . ASP A 1 290 ? -26.994 4.129 -28.081 1.00 28.52 290 ASP A N 1
ATOM 2228 C CA . ASP A 1 290 ? -26.939 4.271 -26.628 1.00 28.52 290 ASP A CA 1
ATOM 2229 C C . ASP A 1 290 ? -28.187 3.664 -25.988 1.00 28.52 290 ASP A C 1
ATOM 2231 O O . ASP A 1 290 ? -29.319 3.872 -26.437 1.00 28.52 290 ASP A O 1
ATOM 2235 N N . LEU A 1 291 ? -27.971 2.904 -24.917 1.00 25.61 291 LEU A N 1
ATOM 2236 C CA . LEU A 1 291 ? -29.021 2.230 -24.165 1.00 25.61 291 LEU A CA 1
ATOM 2237 C C . LEU A 1 291 ? -29.101 2.856 -22.770 1.00 25.61 291 LEU A C 1
ATOM 2239 O O . LEU A 1 291 ? -28.363 2.490 -21.859 1.00 25.61 291 LEU A O 1
ATOM 2243 N N . GLN A 1 292 ? -30.012 3.815 -22.610 1.00 27.45 292 GLN A N 1
ATOM 2244 C CA . GLN A 1 292 ? -30.457 4.273 -21.298 1.00 27.45 292 GLN A CA 1
ATOM 2245 C C . GLN A 1 292 ? -31.484 3.274 -20.762 1.00 27.45 292 GLN A C 1
ATOM 2247 O O . GLN A 1 292 ? -32.467 2.951 -21.438 1.00 27.45 292 GLN A O 1
ATOM 2252 N N . VAL A 1 293 ? -31.296 2.791 -19.532 1.00 31.36 293 VAL A N 1
ATOM 2253 C CA . VAL A 1 293 ? -32.349 2.039 -18.841 1.00 31.36 293 VAL A CA 1
ATOM 2254 C C . VAL A 1 293 ? -33.495 3.015 -18.559 1.00 31.36 293 VAL A C 1
ATOM 2256 O O . VAL A 1 293 ? -33.423 3.818 -17.635 1.00 31.36 293 VAL A O 1
ATOM 2259 N N . GLY A 1 294 ? -34.517 2.979 -19.419 1.00 32.50 294 GLY A N 1
ATOM 2260 C CA . GLY A 1 294 ? -35.703 3.839 -19.359 1.00 32.50 294 GLY A CA 1
ATOM 2261 C C . GLY A 1 294 ? -36.190 4.390 -20.707 1.00 32.50 294 GLY A C 1
ATOM 2262 O O . GLY A 1 294 ? -37.331 4.838 -20.786 1.00 32.50 294 GLY A O 1
ATOM 2263 N N . GLY A 1 295 ? -35.398 4.323 -21.785 1.00 31.56 295 GLY A N 1
ATOM 2264 C CA . GLY A 1 295 ? -35.838 4.769 -23.113 1.00 31.56 295 GLY A CA 1
ATOM 2265 C C . GLY A 1 295 ? -34.719 4.800 -24.156 1.00 31.56 295 GLY A C 1
ATOM 2266 O O . GLY A 1 295 ? -33.564 5.048 -23.827 1.00 31.56 295 GLY A O 1
ATOM 2267 N N . ILE A 1 296 ? -35.065 4.531 -25.421 1.00 29.89 296 ILE A N 1
ATOM 2268 C CA . ILE A 1 296 ? -34.123 4.499 -26.552 1.00 29.89 296 ILE A CA 1
ATOM 2269 C C . ILE A 1 296 ? -34.135 5.861 -27.253 1.00 29.89 296 ILE A C 1
ATOM 2271 O O . ILE A 1 296 ? -35.173 6.278 -27.770 1.00 29.89 296 ILE A O 1
ATOM 2275 N N . ALA A 1 297 ? -32.977 6.516 -27.341 1.00 36.72 297 ALA A N 1
ATOM 2276 C CA . ALA A 1 297 ? -32.766 7.679 -28.198 1.00 36.72 297 ALA A CA 1
ATOM 2277 C C . ALA A 1 297 ? -31.771 7.323 -29.313 1.00 36.72 297 ALA A C 1
ATOM 2279 O O . ALA A 1 297 ? -30.685 6.814 -29.052 1.00 36.72 297 ALA A O 1
ATOM 2280 N N . ILE A 1 298 ? -32.148 7.580 -30.570 1.00 36.19 298 ILE A N 1
ATOM 2281 C CA . ILE A 1 298 ? -31.300 7.340 -31.747 1.00 36.19 298 ILE A CA 1
ATOM 2282 C C . ILE A 1 298 ? -30.848 8.693 -32.290 1.00 36.19 298 ILE A C 1
ATOM 2284 O O . ILE A 1 298 ? -31.676 9.479 -32.755 1.00 36.19 298 ILE A O 1
ATOM 2288 N N . THR A 1 299 ? -29.539 8.941 -32.308 1.00 40.53 299 THR A N 1
ATOM 2289 C CA . THR A 1 299 ? -28.970 10.196 -32.819 1.00 40.53 299 THR A CA 1
ATOM 2290 C C . THR A 1 299 ? -28.074 9.924 -34.023 1.00 40.53 299 THR A C 1
ATOM 2292 O O . THR A 1 299 ? -27.203 9.064 -33.980 1.00 40.53 299 THR A O 1
ATOM 2295 N N . ARG A 1 300 ? -28.282 10.655 -35.128 1.00 32.84 300 ARG A N 1
ATOM 2296 C CA . ARG A 1 300 ? -27.413 10.599 -36.317 1.00 32.84 300 ARG A CA 1
ATOM 2297 C C . ARG A 1 300 ? -26.503 11.831 -36.359 1.00 32.84 300 ARG A C 1
ATOM 2299 O O . ARG A 1 300 ? -27.029 12.943 -36.270 1.00 32.84 300 ARG A O 1
ATOM 2306 N N . PRO A 1 301 ? -25.184 11.689 -36.566 1.00 35.69 301 PRO A N 1
ATOM 2307 C CA . PRO A 1 301 ? -24.303 12.845 -36.681 1.00 35.69 301 PRO A CA 1
ATOM 2308 C C . PRO A 1 301 ? -24.510 13.593 -38.011 1.00 35.69 301 PRO A C 1
ATOM 2310 O O . PRO A 1 301 ? -24.614 12.993 -39.085 1.00 35.69 301 PRO A O 1
ATOM 2313 N N . LYS A 1 302 ? -24.556 14.931 -37.943 1.00 33.53 302 LYS A N 1
ATOM 2314 C CA . LYS A 1 302 ? -24.496 15.823 -39.113 1.00 33.53 302 LYS A CA 1
ATOM 2315 C C . LYS A 1 302 ? -23.046 15.928 -39.591 1.00 33.53 302 LYS A C 1
ATOM 2317 O O . LYS A 1 302 ? -22.179 16.325 -38.821 1.00 33.53 302 LYS A O 1
ATOM 2322 N N . LYS A 1 303 ? -22.810 15.626 -40.872 1.00 32.12 303 LYS A N 1
ATOM 2323 C CA . LYS A 1 303 ? -21.515 15.821 -41.543 1.00 32.12 303 LYS A CA 1
ATOM 2324 C C . LYS A 1 303 ? -21.125 17.308 -41.546 1.00 32.12 303 LYS A C 1
ATOM 2326 O O . LYS A 1 303 ? -21.946 18.143 -41.929 1.00 32.12 303 LYS A O 1
ATOM 2331 N N . ARG A 1 304 ? -19.883 17.611 -41.172 1.00 35.66 304 ARG A N 1
ATOM 2332 C CA . ARG A 1 304 ? -19.147 18.803 -41.609 1.00 35.66 304 ARG A CA 1
ATOM 2333 C C . ARG A 1 304 ? -17.887 18.346 -42.318 1.00 35.66 304 ARG A C 1
ATOM 2335 O O . ARG A 1 304 ? -17.293 17.365 -41.825 1.00 35.66 304 ARG A O 1
#

Radius of gyration: 21.77 Å; Cα contacts (8 Å, |Δi|>4): 577; chains: 1; bounding box: 70×43×61 Å

Mean predicted aligned error: 11.23 Å